Protein AF-A0A645E4X9-F1 (afdb_monomer_lite)

Structure (mmCIF, N/CA/C/O backbone):
data_AF-A0A645E4X9-F1
#
_entry.id   AF-A0A645E4X9-F1
#
loop_
_atom_site.group_PDB
_atom_site.id
_atom_site.type_symbol
_atom_site.label_atom_id
_atom_site.label_alt_id
_atom_site.label_comp_id
_atom_site.label_asym_id
_atom_site.label_entity_id
_atom_site.label_seq_id
_atom_site.pdbx_PDB_ins_code
_atom_site.Cartn_x
_atom_site.Cartn_y
_atom_site.Cartn_z
_atom_site.occupancy
_atom_site.B_iso_or_equiv
_atom_site.auth_seq_id
_atom_site.auth_comp_id
_atom_site.auth_asym_id
_atom_site.auth_atom_id
_atom_site.pdbx_PDB_model_num
ATOM 1 N N . MET A 1 1 ? -20.641 2.761 5.720 1.00 76.12 1 MET A N 1
ATOM 2 C CA . MET A 1 1 ? -20.077 2.689 4.356 1.00 76.12 1 MET A CA 1
ATOM 3 C C . MET A 1 1 ? -18.961 1.645 4.263 1.00 76.12 1 MET A C 1
ATOM 5 O O . MET A 1 1 ? -19.240 0.621 3.675 1.00 76.12 1 MET A O 1
ATOM 9 N N . ILE A 1 2 ? -17.789 1.780 4.912 1.00 88.00 2 ILE A N 1
ATOM 10 C CA . ILE A 1 2 ? -16.795 0.670 4.988 1.00 88.00 2 ILE A CA 1
ATOM 11 C C . ILE A 1 2 ? -16.984 -0.212 6.234 1.00 88.00 2 ILE A C 1
ATOM 13 O O . ILE A 1 2 ? -17.116 -1.422 6.107 1.00 88.00 2 ILE A O 1
ATOM 17 N N . ILE A 1 3 ? -17.064 0.384 7.432 1.00 89.19 3 ILE A N 1
ATOM 18 C CA . ILE A 1 3 ? -17.232 -0.361 8.700 1.00 89.19 3 ILE A CA 1
ATOM 19 C C . ILE A 1 3 ? -18.475 -1.267 8.666 1.00 89.19 3 ILE A C 1
ATOM 21 O O . ILE A 1 3 ? -18.435 -2.402 9.127 1.00 89.19 3 ILE A O 1
ATOM 25 N N . ASP A 1 4 ? -19.556 -0.790 8.047 1.00 89.94 4 ASP A N 1
ATOM 26 C CA . ASP A 1 4 ? -20.801 -1.547 7.885 1.00 89.94 4 ASP A CA 1
ATOM 27 C C . ASP A 1 4 ? -20.623 -2.850 7.085 1.00 89.94 4 ASP A C 1
ATOM 29 O O . ASP A 1 4 ? -21.248 -3.858 7.402 1.00 89.94 4 ASP A O 1
ATOM 33 N N . MET A 1 5 ? -19.707 -2.891 6.112 1.00 92.44 5 MET A N 1
ATOM 34 C CA . MET A 1 5 ? -19.433 -4.112 5.342 1.00 92.44 5 MET A CA 1
ATOM 35 C C . MET A 1 5 ? -18.798 -5.214 6.200 1.00 92.44 5 MET A C 1
ATOM 37 O O . MET A 1 5 ? -18.912 -6.392 5.870 1.00 92.44 5 MET A O 1
ATOM 41 N N . PHE A 1 6 ? -18.186 -4.852 7.332 1.00 92.62 6 PHE A N 1
ATOM 42 C CA . PHE A 1 6 ? -17.660 -5.805 8.308 1.00 92.62 6 PHE A CA 1
ATOM 43 C C . PHE A 1 6 ? -18.712 -6.295 9.309 1.00 92.62 6 PHE A C 1
ATOM 45 O O . PHE A 1 6 ? -18.465 -7.302 9.972 1.00 92.62 6 PHE A O 1
ATOM 52 N N . SER A 1 7 ? -19.888 -5.662 9.403 1.00 87.88 7 SER A N 1
ATOM 53 C CA . SER A 1 7 ? -20.911 -5.987 10.416 1.00 87.88 7 SER A CA 1
ATOM 54 C C . SER A 1 7 ? -21.368 -7.451 10.381 1.00 87.88 7 SER A C 1
ATOM 56 O O . SER A 1 7 ? -21.645 -8.044 11.419 1.00 87.88 7 SER A O 1
ATOM 58 N N . ARG A 1 8 ? -21.385 -8.067 9.192 1.00 86.50 8 ARG A N 1
ATOM 59 C CA . ARG A 1 8 ? -21.826 -9.457 8.974 1.00 86.50 8 ARG A CA 1
ATOM 60 C C . ARG A 1 8 ? -20.695 -10.489 8.997 1.00 86.50 8 ARG A C 1
ATOM 62 O O . ARG A 1 8 ? -20.928 -11.662 8.734 1.00 86.50 8 ARG A O 1
ATOM 69 N N . SER A 1 9 ? -19.462 -10.072 9.281 1.00 91.00 9 SER A N 1
ATOM 70 C CA . SER A 1 9 ? -18.282 -10.950 9.218 1.00 91.00 9 SER A CA 1
ATOM 71 C C . SER A 1 9 ? -18.070 -11.813 10.471 1.00 91.00 9 SER A C 1
ATOM 73 O O . SER A 1 9 ? -17.254 -12.744 10.467 1.00 91.00 9 SER A O 1
ATOM 75 N N . GLY A 1 10 ? -18.770 -11.476 11.559 1.00 92.00 10 GLY A N 1
ATOM 76 C CA . GLY A 1 10 ? -18.500 -12.004 12.896 1.00 92.00 10 GLY A CA 1
ATOM 77 C C . GLY A 1 10 ? -17.176 -11.510 13.492 1.00 92.00 10 GLY A C 1
ATOM 78 O O . GLY A 1 10 ? -16.734 -12.052 14.501 1.00 92.00 10 GLY A O 1
ATOM 79 N N . LEU A 1 11 ? -16.520 -10.526 12.865 1.00 94.50 11 LEU A N 1
ATOM 80 C CA . LEU A 1 11 ? -15.360 -9.841 13.428 1.00 94.50 11 LEU A CA 1
ATOM 81 C C . LEU A 1 11 ? -15.813 -8.687 14.314 1.00 94.50 11 LEU A C 1
ATOM 83 O O . LEU A 1 11 ? -16.780 -7.991 14.000 1.00 94.50 11 LEU A O 1
ATOM 87 N N . ARG A 1 12 ? -15.067 -8.451 15.389 1.00 90.50 12 ARG A N 1
ATOM 88 C CA . ARG A 1 12 ? -15.282 -7.330 16.307 1.00 90.50 12 ARG A CA 1
ATOM 89 C C . ARG A 1 12 ? -14.129 -6.349 16.217 1.00 90.50 12 ARG A C 1
ATOM 91 O O . ARG A 1 12 ? -12.982 -6.752 16.043 1.00 90.50 12 ARG A O 1
ATOM 98 N N . ILE A 1 13 ? -14.439 -5.064 16.318 1.00 89.88 13 ILE A N 1
ATOM 99 C CA . ILE A 1 13 ? -13.413 -4.027 16.377 1.00 89.88 13 ILE A CA 1
ATOM 100 C C . ILE A 1 13 ? -12.850 -4.012 17.795 1.00 89.88 13 ILE A C 1
ATOM 102 O O . ILE A 1 13 ? -13.602 -3.833 18.750 1.00 89.88 13 ILE A O 1
ATOM 106 N N . VAL A 1 14 ? -11.538 -4.188 17.909 1.00 89.00 14 VAL A N 1
ATOM 107 C CA . VAL A 1 14 ? -10.800 -4.147 19.182 1.00 89.00 14 VAL A CA 1
ATOM 108 C C . VAL A 1 14 ? -9.808 -2.985 19.250 1.00 89.00 14 VAL A C 1
ATOM 110 O O . VAL A 1 14 ? -9.203 -2.732 20.284 1.00 89.00 14 VAL A O 1
ATOM 113 N N . GLY A 1 15 ? -9.665 -2.235 18.157 1.00 88.00 15 GLY A N 1
ATOM 114 C CA . GLY A 1 15 ? -8.815 -1.054 18.109 1.00 88.00 15 GLY A CA 1
ATOM 115 C C . GLY A 1 15 ? -9.281 -0.059 17.059 1.00 88.00 15 GLY A C 1
ATOM 116 O O . GLY A 1 15 ? -9.642 -0.453 15.950 1.00 88.00 15 GLY A O 1
ATOM 117 N N . ILE A 1 16 ? -9.268 1.230 17.400 1.00 89.69 16 ILE A N 1
ATOM 118 C CA . ILE A 1 16 ? -9.536 2.325 16.463 1.00 89.69 16 ILE A CA 1
ATOM 119 C C . ILE A 1 16 ? -8.516 3.429 16.712 1.00 89.69 16 ILE A C 1
ATOM 121 O O . ILE A 1 16 ? -8.411 3.946 17.816 1.00 89.69 16 ILE A O 1
ATOM 125 N N . LYS A 1 17 ? -7.789 3.849 15.681 1.00 89.62 17 LYS A N 1
ATOM 126 C CA . LYS A 1 17 ? -6.865 4.980 15.798 1.00 89.62 17 LYS A CA 1
ATOM 127 C C . LYS A 1 17 ? -6.926 5.836 14.551 1.00 89.62 17 LYS A C 1
ATOM 129 O O . LYS A 1 17 ? -6.788 5.336 13.441 1.00 89.62 17 LYS A O 1
ATOM 134 N N . VAL A 1 18 ? -7.109 7.139 14.726 1.00 90.88 18 VAL A N 1
ATOM 135 C CA . VAL A 1 18 ? -6.867 8.108 13.655 1.00 90.88 18 VAL A CA 1
ATOM 136 C C . VAL A 1 18 ? -5.477 8.675 13.877 1.00 90.88 18 VAL A C 1
ATOM 138 O O . VAL A 1 18 ? -5.210 9.244 14.933 1.00 90.88 18 VAL A O 1
ATOM 141 N N . LEU A 1 19 ? -4.594 8.524 12.896 1.00 92.81 19 LEU A N 1
ATOM 142 C CA . LEU A 1 19 ? -3.241 9.066 12.964 1.00 92.81 19 LEU A CA 1
ATOM 143 C C . LEU A 1 19 ? -2.858 9.774 11.668 1.00 92.81 19 LEU A C 1
ATOM 145 O O . LEU A 1 19 ? -3.511 9.626 10.635 1.00 92.81 19 LEU A O 1
ATOM 149 N N . LYS A 1 20 ? -1.777 10.547 11.745 1.00 95.88 20 LYS A N 1
ATOM 150 C CA . LYS A 1 20 ? -1.031 10.994 10.574 1.00 95.88 20 LYS A CA 1
ATOM 151 C C . LYS A 1 20 ? 0.311 10.294 10.593 1.00 95.88 20 LYS A C 1
ATOM 153 O O . LYS A 1 20 ? 1.162 10.635 11.412 1.00 95.88 20 LYS A O 1
ATOM 158 N N . MET A 1 21 ? 0.450 9.279 9.753 1.00 96.31 21 MET A N 1
ATOM 159 C CA . MET A 1 21 ? 1.646 8.450 9.735 1.00 96.31 21 MET A CA 1
ATOM 160 C C . MET A 1 21 ? 2.866 9.311 9.394 1.00 96.31 21 MET A C 1
ATOM 162 O O . MET A 1 21 ? 2.814 10.090 8.442 1.00 96.31 21 MET A O 1
ATOM 166 N N . SER A 1 22 ? 3.931 9.214 10.190 1.00 97.94 22 SER A N 1
ATOM 167 C CA . SER A 1 22 ? 5.200 9.866 9.858 1.00 97.94 22 SER A CA 1
ATOM 168 C C . SER A 1 22 ? 5.851 9.197 8.643 1.00 97.94 22 SER A C 1
ATOM 170 O O . SER A 1 22 ? 5.503 8.066 8.282 1.00 97.94 22 SER A O 1
ATOM 172 N N . VAL A 1 23 ? 6.820 9.867 8.014 1.00 98.38 23 VAL A N 1
ATOM 173 C CA . VAL A 1 23 ? 7.588 9.273 6.905 1.00 98.38 23 VAL A CA 1
ATOM 174 C C . VAL A 1 23 ? 8.326 8.019 7.388 1.00 98.38 23 VAL A C 1
ATOM 176 O O . VAL A 1 23 ? 8.278 6.985 6.727 1.00 98.38 23 VAL A O 1
ATOM 179 N N . SER A 1 24 ? 8.912 8.069 8.587 1.00 98.25 24 SER A N 1
ATOM 180 C CA . SER A 1 24 ? 9.565 6.935 9.255 1.00 98.25 24 SER A CA 1
ATOM 181 C C . SER A 1 24 ? 8.616 5.746 9.454 1.00 98.25 24 SER A C 1
ATOM 183 O O . SER A 1 24 ? 8.938 4.620 9.070 1.00 98.25 24 SER A O 1
ATOM 185 N N . GLN A 1 25 ? 7.402 5.983 9.966 1.00 97.88 25 GLN A N 1
ATOM 186 C CA . GLN A 1 25 ? 6.404 4.924 10.134 1.00 97.88 25 GLN A CA 1
ATOM 187 C C . GLN A 1 25 ? 5.986 4.320 8.791 1.00 97.88 25 GLN A C 1
ATOM 189 O O . GLN A 1 25 ? 5.909 3.101 8.672 1.00 97.88 25 GLN A O 1
ATOM 194 N N . ALA A 1 26 ? 5.749 5.146 7.771 1.00 97.88 26 ALA A N 1
ATOM 195 C CA . ALA A 1 26 ? 5.369 4.672 6.444 1.00 97.88 26 ALA A CA 1
ATOM 196 C C . ALA A 1 26 ? 6.486 3.836 5.791 1.00 97.88 26 ALA A C 1
ATOM 198 O O . ALA A 1 26 ? 6.207 2.776 5.228 1.00 97.88 26 ALA A O 1
ATOM 199 N N . LEU A 1 27 ? 7.749 4.255 5.931 1.00 98.25 27 LEU A N 1
ATOM 200 C CA . LEU A 1 27 ? 8.917 3.493 5.477 1.00 98.25 27 LEU A CA 1
ATOM 201 C C . LEU A 1 27 ? 9.009 2.129 6.170 1.00 98.25 27 LEU A C 1
ATOM 203 O O . LEU A 1 27 ? 9.199 1.116 5.501 1.00 98.25 27 LEU A O 1
ATOM 207 N N . GLN A 1 28 ? 8.822 2.071 7.490 1.00 98.06 28 GLN A N 1
ATOM 208 C CA . GLN A 1 28 ? 8.820 0.805 8.236 1.00 98.06 28 GLN A CA 1
ATOM 209 C C . GLN A 1 28 ? 7.623 -0.082 7.866 1.00 98.06 28 GLN A C 1
ATOM 211 O O . GLN A 1 28 ? 7.742 -1.307 7.769 1.00 98.06 28 GLN A O 1
ATOM 216 N N . PHE A 1 29 ? 6.457 0.524 7.646 1.00 97.88 29 PHE A N 1
ATOM 217 C CA . PHE A 1 29 ? 5.224 -0.184 7.326 1.00 97.88 29 PHE A CA 1
ATOM 218 C C . PHE A 1 29 ? 5.324 -0.886 5.969 1.00 97.88 29 PHE A C 1
ATOM 220 O O . PHE A 1 29 ? 5.116 -2.101 5.893 1.00 97.88 29 PHE A O 1
ATOM 227 N N . TYR A 1 30 ? 5.709 -0.136 4.930 1.00 96.88 30 TYR A N 1
ATOM 228 C CA . TYR A 1 30 ? 5.772 -0.605 3.545 1.00 96.88 30 TYR A CA 1
ATOM 229 C C . TYR A 1 30 ? 7.130 -1.169 3.131 1.00 96.88 30 TYR A C 1
ATOM 231 O O . TYR A 1 30 ? 7.204 -1.806 2.082 1.00 96.88 30 TYR A 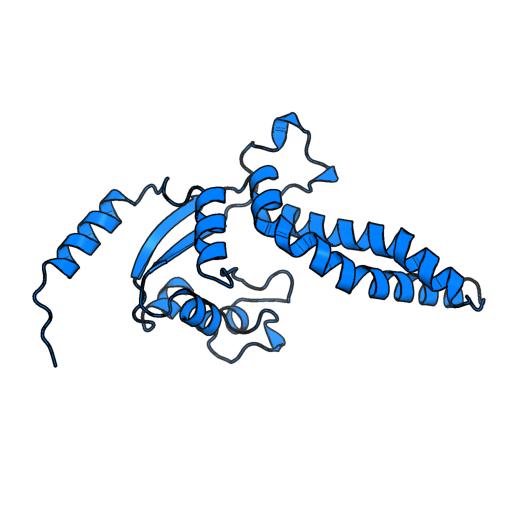O 1
ATOM 239 N N . GLY A 1 31 ? 8.181 -1.005 3.936 1.00 97.00 31 GLY A N 1
ATOM 240 C CA . GLY A 1 31 ? 9.537 -1.495 3.661 1.00 97.00 31 GLY A CA 1
ATOM 241 C C . GLY A 1 31 ? 9.612 -2.925 3.108 1.00 97.00 31 GLY A C 1
ATOM 242 O O . GLY A 1 31 ? 10.268 -3.113 2.085 1.00 97.00 31 GLY A O 1
ATOM 243 N N . PRO A 1 32 ? 8.877 -3.915 3.659 1.00 96.19 32 PRO A N 1
ATOM 244 C CA . PRO A 1 32 ? 8.877 -5.283 3.127 1.00 96.19 32 PRO A CA 1
ATOM 245 C C . PRO A 1 32 ? 8.422 -5.412 1.663 1.00 96.19 32 PRO A C 1
ATOM 247 O O . PRO A 1 32 ? 8.716 -6.405 1.006 1.00 96.19 32 PRO A O 1
ATOM 250 N N . THR A 1 33 ? 7.696 -4.423 1.134 1.00 93.00 33 THR A N 1
ATOM 251 C CA . THR A 1 33 ? 7.213 -4.418 -0.256 1.00 93.00 33 THR A CA 1
ATOM 252 C C . THR A 1 33 ? 8.216 -3.826 -1.243 1.00 93.00 33 THR A C 1
ATOM 254 O O . THR A 1 33 ? 8.060 -4.033 -2.447 1.00 93.00 33 THR A O 1
ATOM 257 N N . LYS A 1 34 ? 9.246 -3.121 -0.757 1.00 95.50 34 LYS A N 1
ATOM 258 C CA . LYS A 1 34 ? 10.186 -2.346 -1.574 1.00 95.50 34 LYS A CA 1
ATOM 259 C C . LYS A 1 34 ? 10.913 -3.213 -2.602 1.00 95.50 34 LYS A C 1
ATOM 261 O O . LYS A 1 34 ? 10.814 -2.956 -3.800 1.00 95.50 34 LYS A O 1
ATOM 266 N N . ASP A 1 35 ? 11.571 -4.276 -2.151 1.00 95.62 35 ASP A N 1
ATOM 267 C CA . ASP A 1 35 ? 12.375 -5.132 -3.031 1.00 95.62 35 ASP A CA 1
ATOM 268 C C . ASP A 1 35 ? 11.505 -5.907 -4.027 1.00 95.62 35 ASP A C 1
ATOM 270 O O . ASP A 1 35 ? 11.847 -6.024 -5.203 1.00 95.62 35 ASP A O 1
ATOM 274 N N . GLY A 1 36 ? 10.333 -6.377 -3.586 1.00 95.19 36 GLY A N 1
ATOM 275 C CA . GLY A 1 36 ? 9.367 -7.039 -4.463 1.00 95.19 36 GLY A CA 1
ATOM 276 C C . GLY A 1 36 ? 8.805 -6.100 -5.536 1.00 95.19 36 GLY 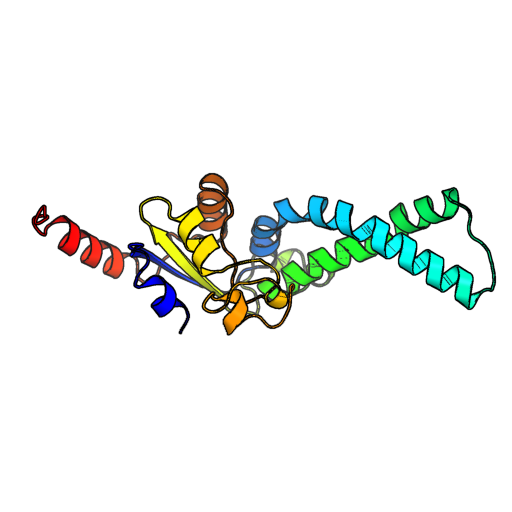A C 1
ATOM 277 O O . GLY A 1 36 ? 8.627 -6.504 -6.687 1.00 95.19 36 GLY A O 1
ATOM 278 N N . LEU A 1 37 ? 8.558 -4.834 -5.183 1.00 94.50 37 LEU A N 1
ATOM 279 C CA . LEU A 1 37 ? 8.130 -3.806 -6.127 1.00 94.50 37 LEU A CA 1
ATOM 280 C C . LEU A 1 37 ? 9.239 -3.502 -7.138 1.00 94.50 37 LEU A C 1
ATOM 282 O O . LEU A 1 37 ? 8.973 -3.497 -8.340 1.00 94.50 37 LEU A O 1
ATOM 286 N N . LYS A 1 38 ? 10.476 -3.327 -6.664 1.00 96.25 38 LYS A N 1
ATOM 287 C CA . LYS A 1 38 ? 11.660 -3.114 -7.502 1.00 96.25 38 LYS A CA 1
ATOM 288 C C . LYS A 1 38 ? 11.860 -4.250 -8.501 1.00 96.25 38 LYS A C 1
ATOM 290 O O . LYS A 1 38 ? 11.878 -4.001 -9.704 1.00 96.25 38 LYS A O 1
ATOM 295 N N . ALA A 1 39 ? 11.909 -5.496 -8.028 1.00 96.88 39 ALA A N 1
ATOM 296 C CA . ALA A 1 39 ? 12.100 -6.677 -8.872 1.00 96.88 39 ALA A CA 1
ATOM 297 C C . ALA A 1 39 ? 11.029 -6.806 -9.968 1.00 96.88 39 ALA A C 1
ATOM 299 O O . ALA A 1 39 ? 11.304 -7.292 -11.064 1.00 96.88 39 ALA A O 1
ATOM 300 N N . LYS A 1 40 ? 9.803 -6.349 -9.687 1.00 96.00 40 LYS A N 1
ATOM 301 C CA . LYS A 1 40 ? 8.702 -6.359 -10.651 1.00 96.00 40 LYS A CA 1
ATOM 302 C C . LYS A 1 40 ? 8.761 -5.197 -11.643 1.00 96.00 40 LYS A C 1
ATOM 304 O O . LYS A 1 40 ? 8.427 -5.386 -12.810 1.00 96.00 40 LYS A O 1
ATOM 309 N N . LEU A 1 41 ? 9.095 -3.995 -11.179 1.00 96.50 41 LEU A N 1
ATOM 310 C CA . LEU A 1 41 ? 8.957 -2.770 -11.964 1.00 96.50 41 LEU A CA 1
ATOM 311 C C . LEU A 1 41 ? 10.218 -2.392 -12.741 1.00 96.50 41 LEU A C 1
ATOM 313 O O . LEU A 1 41 ? 10.089 -1.886 -13.854 1.00 96.50 41 LEU A O 1
ATOM 317 N N . ALA A 1 42 ? 11.412 -2.655 -12.208 1.00 97.44 42 ALA A N 1
ATOM 318 C CA . ALA A 1 42 ? 12.657 -2.274 -12.870 1.00 97.44 42 ALA A CA 1
ATOM 319 C C . ALA A 1 42 ? 12.780 -2.854 -14.296 1.00 97.44 42 ALA A C 1
ATOM 321 O O . ALA A 1 42 ? 13.068 -2.077 -15.208 1.00 97.44 42 ALA A O 1
ATOM 322 N N . PRO A 1 43 ? 12.464 -4.143 -14.563 1.00 97.31 43 PRO A N 1
ATOM 323 C CA . PRO A 1 43 ? 12.508 -4.684 -15.926 1.00 97.31 43 PRO A CA 1
ATOM 324 C C . PRO A 1 43 ? 11.491 -4.035 -16.871 1.00 97.31 43 PRO A C 1
ATOM 326 O O . PRO A 1 43 ? 11.778 -3.830 -18.048 1.00 97.31 43 PRO A O 1
ATOM 329 N N . ILE A 1 44 ? 10.308 -3.681 -16.355 1.00 96.69 44 ILE A N 1
ATOM 330 C CA . ILE A 1 44 ? 9.254 -3.016 -17.133 1.00 96.69 44 ILE A CA 1
ATOM 331 C C . ILE A 1 44 ? 9.735 -1.629 -17.559 1.00 96.69 44 ILE A C 1
ATOM 333 O O . ILE A 1 44 ? 9.650 -1.278 -18.732 1.00 96.69 44 ILE A O 1
ATOM 337 N N . TYR A 1 45 ? 10.277 -0.853 -16.623 1.00 96.94 45 TYR A N 1
ATOM 338 C CA . TYR A 1 45 ? 10.764 0.493 -16.906 1.00 96.94 45 TYR A CA 1
ATOM 339 C C . TYR A 1 45 ? 12.038 0.501 -17.752 1.00 96.94 45 TYR A C 1
ATOM 341 O O . TYR A 1 45 ? 12.183 1.368 -18.610 1.00 96.94 45 TYR A O 1
ATOM 349 N N . GLY A 1 46 ? 12.925 -0.483 -17.578 1.00 96.75 46 GLY A N 1
ATOM 350 C CA . GLY A 1 46 ? 14.077 -0.681 -18.457 1.00 96.75 46 GLY A CA 1
ATOM 351 C C . GLY A 1 46 ? 13.660 -0.965 -19.902 1.00 96.75 46 GLY A C 1
ATOM 352 O O . GLY A 1 46 ? 14.200 -0.364 -20.829 1.00 96.75 46 GLY A O 1
ATOM 353 N N . MET A 1 47 ? 12.649 -1.819 -20.098 1.00 96.31 47 MET A N 1
ATOM 354 C CA . MET A 1 47 ? 12.072 -2.103 -21.417 1.00 96.31 47 MET A CA 1
ATOM 355 C C . MET A 1 47 ? 11.389 -0.872 -22.024 1.00 96.31 47 MET A C 1
ATOM 357 O O . MET A 1 47 ? 11.647 -0.550 -23.176 1.00 96.31 47 MET A O 1
ATOM 361 N N . GLN A 1 48 ? 10.592 -0.136 -21.249 1.00 96.31 48 GLN A N 1
ATOM 362 C CA . GLN A 1 48 ? 9.947 1.093 -21.727 1.00 96.31 48 GLN A CA 1
ATOM 363 C C . GLN A 1 48 ? 10.967 2.165 -22.129 1.00 96.31 48 GLN A C 1
ATOM 365 O O . GLN A 1 48 ? 10.806 2.818 -23.157 1.00 96.31 48 GLN A O 1
ATOM 370 N N . ALA A 1 49 ? 12.035 2.336 -21.344 1.00 96.56 49 ALA A N 1
ATOM 371 C CA . ALA A 1 49 ? 13.120 3.247 -21.690 1.00 96.56 49 ALA A CA 1
ATOM 372 C C . ALA A 1 49 ? 13.822 2.814 -22.982 1.00 96.56 49 ALA A C 1
ATOM 374 O O . ALA A 1 49 ? 14.089 3.649 -23.842 1.00 96.56 49 ALA A O 1
ATOM 375 N N . ARG A 1 50 ? 14.078 1.511 -23.144 1.00 96.06 50 ARG A N 1
ATOM 376 C CA . ARG A 1 50 ? 14.642 0.949 -24.375 1.00 96.06 50 ARG A CA 1
ATOM 377 C C . ARG A 1 50 ? 13.754 1.269 -25.577 1.00 96.06 50 ARG A C 1
ATOM 379 O O . ARG A 1 50 ? 14.255 1.835 -26.539 1.00 96.06 50 ARG A O 1
ATOM 386 N N . GLU A 1 51 ? 12.468 0.930 -25.513 1.00 96.25 51 GLU A N 1
ATOM 387 C CA . GLU A 1 51 ? 11.510 1.154 -26.604 1.00 96.25 51 GLU A CA 1
ATOM 388 C C . GLU A 1 51 ? 11.439 2.636 -26.993 1.00 96.25 51 GLU A C 1
ATOM 390 O O . GLU A 1 51 ? 11.453 2.968 -28.178 1.00 96.25 51 GLU A O 1
ATOM 395 N N . LEU A 1 52 ? 11.437 3.533 -26.001 1.00 96.88 52 LEU A N 1
ATOM 396 C CA . LEU A 1 52 ? 11.438 4.974 -26.232 1.00 96.88 52 LEU A CA 1
ATOM 397 C C . LEU A 1 52 ? 12.723 5.446 -26.932 1.00 96.88 52 LEU A C 1
ATOM 399 O O . LEU A 1 52 ? 12.648 6.237 -27.867 1.00 96.88 52 LEU A O 1
ATOM 403 N N . LEU A 1 53 ? 13.892 4.953 -26.512 1.00 96.56 53 LEU A N 1
ATOM 404 C CA . LEU A 1 53 ? 15.182 5.303 -27.118 1.00 96.56 53 LEU A CA 1
ATOM 405 C C . LEU A 1 53 ? 15.335 4.737 -28.537 1.00 96.56 53 LEU A C 1
ATOM 407 O O . LEU A 1 53 ? 15.812 5.442 -29.424 1.00 96.56 53 LEU A O 1
ATOM 411 N N . GLU A 1 54 ? 14.934 3.482 -28.761 1.00 96.88 54 GLU A N 1
ATOM 412 C CA . GLU A 1 54 ? 14.945 2.857 -30.090 1.00 96.88 54 GLU A CA 1
ATOM 413 C C . GLU A 1 54 ? 14.056 3.637 -31.063 1.00 96.88 54 GLU A C 1
ATOM 415 O O . GLU A 1 54 ? 14.475 3.913 -32.187 1.00 96.88 54 GLU A O 1
ATOM 420 N N . HIS A 1 55 ? 12.867 4.049 -30.611 1.00 97.50 55 HIS A N 1
ATOM 421 C CA . HIS A 1 55 ? 11.942 4.858 -31.397 1.00 97.50 55 HIS A CA 1
ATOM 422 C C . HIS A 1 55 ? 12.486 6.265 -31.684 1.00 97.50 55 HIS A C 1
ATOM 424 O O . HIS A 1 55 ? 12.509 6.685 -32.838 1.00 97.50 55 HIS A O 1
ATOM 430 N N . GLU A 1 56 ? 12.934 6.993 -30.657 1.00 98.25 56 GLU A N 1
ATOM 431 C CA . GLU A 1 56 ? 13.354 8.396 -30.787 1.00 98.25 56 GLU A CA 1
ATOM 432 C C . GLU A 1 56 ? 14.621 8.554 -31.637 1.00 98.25 56 GLU A C 1
ATOM 434 O O . GLU A 1 56 ? 14.721 9.461 -32.460 1.00 98.25 56 GLU A O 1
ATOM 439 N N . PHE A 1 57 ? 15.591 7.653 -31.466 1.00 97.31 57 PHE A N 1
ATOM 440 C CA . PHE A 1 57 ? 16.873 7.729 -32.168 1.00 97.31 57 PHE A CA 1
ATOM 441 C C . PHE A 1 57 ? 16.948 6.836 -33.410 1.00 97.31 57 PHE A C 1
ATOM 443 O O . PHE A 1 57 ? 17.960 6.867 -34.111 1.00 97.31 57 PHE A O 1
ATOM 450 N N . ASN A 1 58 ? 15.901 6.056 -33.697 1.00 96.62 58 ASN A N 1
ATOM 451 C CA . ASN A 1 58 ? 15.859 5.080 -34.787 1.00 96.62 58 ASN A CA 1
ATOM 452 C C . ASN A 1 58 ? 17.063 4.112 -34.758 1.00 96.62 58 ASN A C 1
ATOM 454 O O . ASN A 1 58 ? 17.768 3.916 -35.752 1.00 96.62 58 ASN A O 1
ATOM 458 N N . VAL A 1 59 ? 17.320 3.533 -33.583 1.00 95.31 59 VAL A N 1
ATOM 459 C CA . VAL A 1 59 ? 18.411 2.576 -33.329 1.00 95.31 59 VAL A CA 1
ATOM 460 C C . VAL A 1 59 ? 17.858 1.249 -32.820 1.00 95.31 59 VAL A C 1
ATOM 462 O O . VAL A 1 59 ? 16.730 1.186 -32.346 1.00 95.31 59 VAL A O 1
ATOM 465 N N . HIS A 1 60 ? 18.668 0.189 -32.871 1.00 94.19 60 HIS A N 1
ATOM 466 C CA . HIS A 1 60 ? 18.364 -1.073 -32.199 1.00 94.19 60 HIS A CA 1
ATOM 467 C C . HIS A 1 60 ? 19.337 -1.302 -31.043 1.00 94.19 60 HIS A C 1
ATOM 469 O O . HIS A 1 60 ? 20.554 -1.349 -31.240 1.00 94.19 60 HIS A O 1
ATOM 475 N N . LEU A 1 61 ? 18.804 -1.450 -29.834 1.00 93.12 61 LEU A N 1
ATOM 476 C CA . LEU A 1 61 ? 19.577 -1.703 -28.628 1.00 93.12 61 LEU A CA 1
ATOM 477 C C . LEU A 1 61 ? 19.666 -3.213 -28.391 1.00 93.12 61 LEU A C 1
ATOM 479 O O . LEU A 1 61 ? 18.673 -3.942 -28.420 1.00 93.12 61 LEU A O 1
ATOM 483 N N . ASN A 1 62 ? 20.880 -3.702 -28.154 1.00 92.94 62 ASN A N 1
ATOM 484 C CA . ASN A 1 62 ? 21.095 -5.112 -27.846 1.00 92.94 62 ASN A CA 1
ATOM 485 C C . ASN A 1 62 ? 20.637 -5.453 -26.410 1.00 92.94 62 ASN A C 1
ATOM 487 O O . ASN A 1 62 ? 20.328 -4.578 -25.600 1.00 92.94 62 ASN A O 1
ATOM 491 N N . VAL A 1 63 ? 20.630 -6.748 -26.083 1.00 92.00 63 VAL A N 1
ATOM 492 C CA . VAL A 1 63 ? 20.207 -7.247 -24.761 1.00 92.00 63 VAL A CA 1
ATOM 493 C C . VAL A 1 63 ? 21.065 -6.682 -23.620 1.00 92.00 63 VAL A C 1
ATOM 495 O O . VAL A 1 63 ? 20.526 -6.334 -22.577 1.00 92.00 63 VAL A O 1
ATOM 498 N N . GLN A 1 64 ? 22.372 -6.489 -23.828 1.00 94.19 64 GLN A N 1
ATOM 499 C CA . GLN A 1 64 ? 23.254 -5.923 -22.798 1.00 94.19 64 GLN A CA 1
ATOM 500 C C . GLN A 1 64 ? 22.852 -4.487 -22.425 1.00 94.19 64 GLN A C 1
ATOM 502 O O . GLN A 1 64 ? 22.862 -4.124 -21.251 1.00 94.19 64 GLN A O 1
ATOM 507 N N . LEU A 1 65 ? 22.464 -3.667 -23.407 1.00 93.31 65 LEU A N 1
ATOM 508 C CA . LEU A 1 65 ? 21.972 -2.309 -23.156 1.00 93.31 65 LEU A CA 1
ATOM 509 C C . LEU A 1 65 ? 20.606 -2.311 -22.459 1.00 93.31 65 LEU A C 1
ATOM 511 O O . LEU A 1 65 ? 20.352 -1.440 -21.630 1.00 93.31 65 LEU A O 1
ATOM 515 N N . GLN A 1 66 ? 19.751 -3.302 -22.725 1.00 92.38 66 GLN A N 1
ATOM 516 C CA . GLN A 1 66 ? 18.501 -3.476 -21.982 1.00 92.38 66 GLN A CA 1
ATOM 517 C C . GLN A 1 66 ? 18.750 -3.806 -20.503 1.00 92.38 66 GLN A C 1
ATOM 519 O O . GLN A 1 66 ? 18.073 -3.253 -19.630 1.00 92.38 66 GLN A O 1
ATOM 524 N N . ASP A 1 67 ? 19.734 -4.656 -20.209 1.00 95.50 67 ASP A N 1
ATOM 525 C CA . ASP A 1 67 ? 20.122 -4.959 -18.829 1.00 95.50 67 ASP A CA 1
ATOM 526 C C . ASP A 1 67 ? 20.681 -3.711 -18.132 1.00 95.50 67 ASP A C 1
ATOM 528 O O . ASP A 1 67 ? 20.337 -3.435 -16.982 1.00 95.50 67 ASP A O 1
ATOM 532 N N . ILE A 1 68 ? 21.482 -2.901 -18.835 1.00 96.94 68 ILE A N 1
ATOM 533 C CA . ILE A 1 68 ? 21.974 -1.617 -18.313 1.00 96.94 68 ILE A CA 1
ATOM 534 C C . ILE A 1 68 ? 20.808 -0.675 -18.000 1.00 96.94 68 ILE A C 1
ATOM 536 O O . ILE A 1 68 ? 20.772 -0.112 -16.909 1.00 96.94 68 ILE A O 1
ATOM 540 N N . LEU A 1 69 ? 19.841 -0.512 -18.909 1.00 97.19 69 LEU A N 1
ATOM 541 C CA . LEU A 1 69 ? 18.672 0.349 -18.690 1.00 97.19 69 LEU A CA 1
ATOM 542 C C . LEU A 1 69 ? 17.815 -0.131 -17.516 1.00 97.19 69 LEU A C 1
ATOM 544 O O . LEU A 1 69 ? 17.352 0.684 -16.720 1.00 97.19 69 LEU A O 1
ATOM 548 N N . THR A 1 70 ? 17.649 -1.444 -17.371 1.00 96.94 70 THR A N 1
ATOM 549 C CA . THR A 1 70 ? 16.933 -2.056 -16.244 1.00 96.94 70 THR A CA 1
ATOM 550 C C . THR A 1 70 ? 17.626 -1.748 -14.918 1.00 96.94 70 THR A C 1
ATOM 552 O O . THR A 1 70 ? 16.998 -1.199 -14.018 1.00 96.94 70 THR A O 1
ATOM 555 N N . ASN A 1 71 ? 18.933 -2.004 -14.825 1.00 96.44 71 ASN A N 1
ATOM 556 C CA . ASN A 1 71 ? 19.718 -1.824 -13.597 1.00 96.44 71 ASN A CA 1
ATOM 557 C C . ASN A 1 71 ? 20.102 -0.358 -13.306 1.00 96.44 71 ASN A C 1
ATOM 559 O O . ASN A 1 71 ? 20.771 -0.083 -12.313 1.00 96.44 71 ASN A O 1
ATOM 563 N N . SER A 1 72 ? 19.724 0.588 -14.172 1.00 96.38 72 SER A N 1
ATOM 564 C CA . SER A 1 72 ? 19.960 2.025 -13.980 1.00 96.38 72 SER A CA 1
ATOM 565 C C . SER A 1 72 ? 18.643 2.795 -13.896 1.00 96.38 72 SER A C 1
ATOM 567 O O . SER A 1 72 ? 18.152 3.061 -12.800 1.00 96.38 72 SER A O 1
ATOM 569 N N . PHE A 1 73 ? 18.044 3.131 -15.039 1.00 96.62 73 PHE A N 1
ATOM 570 C CA . PHE A 1 73 ? 16.780 3.858 -15.105 1.00 96.62 73 PHE A CA 1
ATOM 571 C C . PHE A 1 73 ? 15.635 3.069 -14.464 1.00 96.62 73 PHE A C 1
ATOM 573 O O . PHE A 1 73 ? 14.859 3.636 -13.698 1.00 96.62 73 PHE A O 1
ATOM 580 N N . GLY A 1 74 ? 15.542 1.766 -14.743 1.00 97.00 74 GLY A N 1
ATOM 581 C CA . GLY A 1 74 ? 14.501 0.909 -14.182 1.00 97.00 74 GLY A CA 1
ATOM 582 C C . GLY A 1 74 ? 14.559 0.854 -12.658 1.00 97.00 74 GLY A C 1
ATOM 583 O O . GLY A 1 74 ? 13.549 1.082 -11.993 1.00 97.00 74 GLY A O 1
ATOM 584 N N . ASP A 1 75 ? 15.753 0.638 -12.112 1.00 95.12 75 ASP A N 1
ATOM 585 C CA . ASP A 1 75 ? 16.031 0.676 -10.679 1.00 95.12 75 ASP A CA 1
ATOM 586 C C . ASP A 1 75 ? 15.646 2.023 -10.056 1.00 95.12 75 ASP A C 1
ATOM 588 O O . ASP A 1 75 ? 14.834 2.054 -9.128 1.00 95.12 75 ASP A O 1
ATOM 592 N N . MET A 1 76 ? 16.153 3.130 -10.605 1.00 95.56 76 MET A N 1
ATOM 593 C CA . MET A 1 76 ? 15.854 4.486 -10.135 1.00 95.56 76 MET A CA 1
ATOM 594 C C . MET A 1 76 ? 14.347 4.767 -10.136 1.00 95.56 76 MET A C 1
ATOM 596 O O . MET A 1 76 ? 13.792 5.247 -9.150 1.00 95.56 76 MET A O 1
ATOM 600 N N . TYR A 1 77 ? 13.663 4.446 -11.233 1.00 94.69 77 TYR A N 1
ATOM 601 C CA . TYR A 1 77 ? 12.246 4.752 -11.370 1.00 94.69 77 TYR A CA 1
ATOM 602 C C . TYR A 1 77 ? 11.351 3.806 -10.558 1.00 94.69 77 TYR A C 1
ATOM 604 O O . TYR A 1 77 ? 10.242 4.175 -10.169 1.00 94.69 77 TYR A O 1
ATOM 612 N N . SER A 1 78 ? 11.825 2.595 -10.254 1.00 95.06 78 SER A N 1
ATOM 613 C CA . SER A 1 78 ? 11.141 1.686 -9.333 1.00 95.06 78 SER A CA 1
ATOM 614 C C . SER A 1 78 ? 11.227 2.153 -7.875 1.00 95.06 78 SER A C 1
ATOM 616 O O . SER A 1 78 ? 10.227 2.073 -7.161 1.00 95.06 78 SER A O 1
ATOM 618 N N . GLU A 1 79 ? 12.367 2.716 -7.459 1.00 95.12 79 GLU A N 1
ATOM 619 C CA . GLU A 1 79 ? 12.531 3.367 -6.153 1.00 95.12 79 GLU A CA 1
ATOM 620 C C . GLU A 1 79 ? 11.582 4.566 -6.032 1.00 95.12 79 GLU A C 1
ATOM 622 O O . GLU A 1 79 ? 10.835 4.675 -5.063 1.00 95.12 79 GLU A O 1
ATOM 627 N N . GLU A 1 80 ? 11.497 5.388 -7.082 1.00 95.94 80 GLU A N 1
ATOM 628 C CA . GLU A 1 80 ? 10.537 6.493 -7.172 1.00 95.94 80 GLU A CA 1
ATOM 629 C C . GLU A 1 80 ? 9.081 6.019 -6.977 1.00 95.94 80 GLU A C 1
ATOM 631 O O . GLU A 1 80 ? 8.280 6.701 -6.336 1.00 95.94 80 GLU A O 1
ATOM 636 N N . GLN A 1 81 ? 8.705 4.837 -7.488 1.00 96.12 81 GLN A N 1
ATOM 637 C CA . GLN A 1 81 ? 7.361 4.295 -7.244 1.00 96.12 81 GLN A CA 1
ATOM 638 C C . GLN A 1 81 ? 7.146 3.873 -5.789 1.00 96.12 81 GLN A C 1
ATOM 640 O O . GLN A 1 81 ? 6.032 4.027 -5.284 1.00 96.12 81 GLN A O 1
ATOM 645 N N . PHE A 1 82 ? 8.171 3.349 -5.115 1.00 97.38 82 PHE A N 1
ATOM 646 C CA . PHE A 1 82 ? 8.091 3.046 -3.687 1.00 97.38 82 PHE A CA 1
ATOM 647 C C . PHE A 1 82 ? 7.936 4.330 -2.864 1.00 97.38 82 PHE A C 1
ATOM 649 O O . PHE A 1 82 ? 7.054 4.417 -2.008 1.00 97.38 82 PHE A O 1
ATOM 656 N N . GLU A 1 83 ? 8.716 5.361 -3.180 1.00 97.69 83 GLU A N 1
ATOM 657 C CA . GLU A 1 83 ? 8.609 6.667 -2.533 1.00 97.69 83 GLU A CA 1
ATOM 658 C C . GLU A 1 83 ? 7.216 7.284 -2.677 1.00 97.69 83 GLU A C 1
ATOM 660 O O . GLU A 1 83 ? 6.691 7.835 -1.714 1.00 97.69 83 GLU A O 1
ATOM 665 N N . ARG A 1 84 ? 6.559 7.104 -3.828 1.00 97.00 84 ARG A N 1
ATOM 666 C CA . ARG A 1 84 ? 5.168 7.541 -4.037 1.00 97.00 84 ARG A CA 1
ATOM 667 C C . ARG A 1 84 ? 4.150 6.808 -3.164 1.00 97.00 84 ARG A C 1
ATOM 669 O O . ARG A 1 84 ? 3.110 7.380 -2.846 1.00 97.00 84 ARG A O 1
ATOM 676 N N . ILE A 1 85 ? 4.408 5.558 -2.766 1.00 96.38 85 ILE A N 1
ATOM 677 C CA . ILE A 1 85 ? 3.557 4.851 -1.789 1.00 96.38 85 ILE A CA 1
ATOM 678 C C . ILE A 1 85 ? 3.692 5.523 -0.424 1.00 96.38 85 ILE A C 1
ATOM 680 O O . ILE A 1 85 ? 2.690 5.792 0.241 1.00 96.38 85 ILE A O 1
ATOM 684 N N . VAL A 1 86 ? 4.927 5.822 -0.020 1.00 97.88 86 VAL A N 1
ATOM 685 C CA . VAL A 1 86 ? 5.198 6.518 1.240 1.00 97.88 86 VAL A CA 1
ATOM 686 C C . VAL A 1 86 ? 4.593 7.920 1.222 1.00 97.88 86 VAL A C 1
ATOM 688 O O . VAL A 1 86 ? 3.890 8.284 2.162 1.00 97.88 86 VAL A O 1
ATOM 691 N N . GLU A 1 87 ? 4.770 8.662 0.131 1.00 97.88 87 GLU A N 1
ATOM 692 C CA . GLU A 1 87 ? 4.182 9.984 -0.076 1.00 97.88 87 GLU A CA 1
ATOM 693 C C . GLU A 1 87 ? 2.657 9.944 0.004 1.00 97.88 87 GLU A C 1
ATOM 695 O O . GLU A 1 87 ? 2.061 10.756 0.702 1.00 97.88 87 GLU A O 1
ATOM 700 N N . PHE A 1 88 ? 2.007 8.977 -0.645 1.00 96.25 88 PHE A N 1
ATOM 701 C CA . PHE A 1 88 ? 0.553 8.845 -0.586 1.00 96.25 88 PHE A CA 1
ATOM 702 C C . PHE A 1 88 ? 0.046 8.666 0.853 1.00 96.25 88 PHE A C 1
ATOM 704 O O . PHE A 1 88 ? -1.008 9.182 1.224 1.00 96.25 88 PHE A O 1
ATOM 711 N N . MET A 1 89 ? 0.809 7.945 1.672 1.00 96.56 89 MET A N 1
ATOM 712 C CA . MET A 1 89 ? 0.395 7.549 3.012 1.00 96.56 89 MET A CA 1
ATOM 713 C C . MET A 1 89 ? 0.798 8.540 4.111 1.00 96.56 89 MET A C 1
ATOM 715 O O . MET A 1 89 ? 0.053 8.706 5.078 1.00 96.56 89 MET A O 1
ATOM 719 N N . ALA A 1 90 ? 1.952 9.196 3.977 1.00 97.25 90 ALA A N 1
ATOM 720 C CA . ALA A 1 90 ? 2.460 10.195 4.919 1.00 97.25 90 ALA A CA 1
ATOM 721 C C . ALA A 1 90 ? 2.176 11.639 4.463 1.00 97.25 90 ALA A C 1
ATOM 723 O O . ALA A 1 90 ? 2.175 12.564 5.274 1.00 97.25 90 ALA A O 1
ATOM 724 N N . GLY A 1 91 ? 1.908 11.857 3.176 1.00 97.44 91 GLY A N 1
ATOM 725 C CA . GLY A 1 91 ? 1.772 13.172 2.545 1.00 97.44 91 GLY A CA 1
ATOM 726 C C . GLY A 1 91 ? 3.095 13.871 2.235 1.00 97.44 91 GLY A C 1
ATOM 727 O O . GLY A 1 91 ? 3.074 15.037 1.857 1.00 97.44 91 GLY A O 1
ATOM 728 N N . ILE A 1 92 ? 4.229 13.202 2.449 1.00 97.75 92 ILE A N 1
ATOM 729 C CA . ILE A 1 92 ? 5.574 13.736 2.223 1.00 97.75 92 ILE A CA 1
ATOM 730 C C . ILE A 1 92 ? 6.397 12.634 1.570 1.00 97.75 92 ILE A C 1
ATOM 732 O O . ILE A 1 92 ? 6.440 11.506 2.070 1.00 97.75 92 ILE A O 1
ATOM 736 N N . LYS A 1 93 ? 7.045 12.962 0.456 1.00 97.75 93 LYS A N 1
ATOM 737 C CA . LYS A 1 93 ? 7.947 12.054 -0.237 1.00 97.75 93 LYS A CA 1
ATOM 738 C C . LYS A 1 93 ? 9.246 11.868 0.567 1.00 97.75 93 LYS A C 1
ATOM 740 O O . LYS A 1 93 ? 9.782 12.863 1.056 1.00 97.75 93 LYS A O 1
ATOM 745 N N . PRO A 1 94 ? 9.773 10.637 0.715 1.00 97.62 94 PRO A N 1
ATOM 746 C CA . PRO A 1 94 ? 11.013 10.389 1.451 1.00 97.62 94 PRO A CA 1
ATOM 747 C C . PRO A 1 94 ? 12.197 11.245 0.997 1.00 97.62 94 PRO A C 1
ATOM 749 O O . PRO A 1 94 ? 12.858 11.820 1.858 1.00 97.62 94 PRO A O 1
ATOM 752 N N . SER A 1 95 ? 12.427 11.390 -0.316 1.00 96.81 95 SER A N 1
ATOM 753 C CA . SER A 1 95 ? 13.514 12.223 -0.859 1.00 96.81 95 SER A CA 1
ATOM 754 C C . SER A 1 95 ? 13.440 13.695 -0.451 1.00 96.81 95 SER A C 1
ATOM 756 O O . SER A 1 95 ? 14.462 14.379 -0.417 1.00 96.81 95 SER A O 1
ATOM 758 N N . ASP A 1 96 ? 12.237 14.177 -0.143 1.00 96.75 96 ASP A N 1
ATOM 759 C CA . ASP A 1 96 ? 11.957 15.579 0.160 1.00 96.75 96 ASP A CA 1
ATOM 760 C C . ASP A 1 96 ? 11.847 15.821 1.679 1.00 96.75 96 ASP A C 1
ATOM 762 O O . ASP A 1 96 ? 11.706 16.960 2.131 1.00 96.75 96 ASP A O 1
ATOM 766 N N . CYS A 1 97 ? 11.912 14.755 2.486 1.00 97.44 97 CYS A N 1
ATOM 767 C CA . CYS A 1 97 ? 11.812 14.815 3.938 1.00 97.44 97 CYS A CA 1
ATOM 768 C C . CYS A 1 97 ? 13.196 14.979 4.573 1.00 97.44 97 CYS A C 1
ATOM 770 O O . CYS A 1 97 ? 14.089 14.149 4.401 1.00 97.44 97 CYS A O 1
ATOM 772 N N . LYS A 1 98 ? 13.376 16.040 5.363 1.00 97.44 98 LYS A N 1
ATOM 773 C CA . LYS A 1 98 ? 14.609 16.233 6.133 1.00 97.44 98 LYS A CA 1
ATOM 774 C C . LYS A 1 98 ? 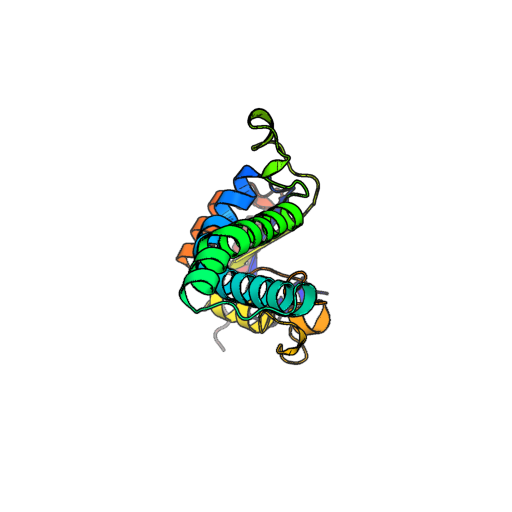14.728 15.176 7.231 1.00 97.44 98 LYS A C 1
ATOM 776 O O . LYS A 1 98 ? 13.726 14.764 7.814 1.00 97.44 98 LYS A O 1
ATOM 781 N N . ALA A 1 99 ? 15.958 14.791 7.564 1.00 96.25 99 ALA A N 1
ATOM 782 C CA . ALA A 1 99 ? 16.229 13.742 8.546 1.00 96.25 99 ALA A CA 1
ATOM 783 C C . ALA A 1 99 ? 15.584 14.031 9.915 1.00 96.25 99 ALA A C 1
ATOM 785 O O . ALA A 1 99 ? 14.997 13.144 10.527 1.00 96.25 99 ALA A O 1
ATOM 786 N N . GLU A 1 100 ? 15.618 15.287 10.365 1.00 96.81 100 GLU A N 1
ATOM 787 C CA . GLU A 1 100 ? 15.004 15.740 11.618 1.00 96.81 100 GLU A CA 1
ATOM 788 C C . GLU A 1 100 ? 13.462 15.777 11.598 1.00 96.81 100 GLU A C 1
ATOM 790 O O . GLU A 1 100 ? 12.827 16.050 12.619 1.00 96.81 100 GLU A O 1
ATOM 795 N N . GLU A 1 101 ? 12.840 15.532 10.442 1.00 97.25 101 GLU A N 1
ATOM 796 C CA . GLU A 1 101 ? 11.386 15.545 10.258 1.00 97.25 101 GLU A CA 1
ATOM 797 C C . GLU A 1 101 ? 10.788 14.155 10.037 1.00 97.25 101 GLU A C 1
ATOM 799 O O . GLU A 1 101 ? 9.565 14.021 10.067 1.00 97.25 101 GLU A O 1
ATOM 804 N N . LEU A 1 102 ? 11.622 13.118 9.900 1.00 97.19 102 LEU A N 1
ATOM 805 C CA . LEU A 1 102 ? 11.192 11.752 9.586 1.00 97.19 102 LEU A CA 1
ATOM 806 C C . LEU A 1 102 ? 10.155 11.193 10.565 1.00 97.19 102 LEU A C 1
ATOM 808 O O . LEU A 1 102 ? 9.231 10.496 10.143 1.00 97.19 102 LEU A O 1
ATOM 812 N N . ASP A 1 103 ? 10.290 11.502 11.856 1.00 97.25 103 ASP A N 1
ATOM 813 C CA . ASP A 1 103 ? 9.394 11.018 12.912 1.00 97.25 103 ASP A CA 1
ATOM 814 C C . ASP A 1 103 ? 8.263 12.001 13.256 1.00 97.25 103 ASP A C 1
ATOM 816 O O . ASP A 1 103 ? 7.384 11.676 14.059 1.00 97.25 103 ASP A O 1
ATOM 820 N N . LYS A 1 104 ? 8.238 13.195 12.646 1.00 97.19 104 LYS A N 1
ATOM 821 C CA . LYS A 1 104 ? 7.132 14.141 12.844 1.00 97.19 104 LYS A CA 1
ATOM 822 C C . LYS A 1 104 ? 5.850 13.591 12.199 1.00 97.19 104 LYS A C 1
ATOM 824 O O . LYS A 1 104 ? 5.924 12.896 11.184 1.00 97.19 104 LYS A O 1
ATOM 829 N N . PRO A 1 105 ? 4.657 13.906 12.743 1.00 96.81 105 PRO A N 1
ATOM 830 C CA . PRO A 1 105 ? 3.399 13.501 12.126 1.00 96.81 105 PRO A CA 1
ATOM 831 C C . PRO A 1 105 ? 3.315 13.958 10.668 1.00 96.81 105 PRO A C 1
ATOM 833 O O . PRO A 1 105 ? 3.612 15.115 10.367 1.00 96.81 105 PRO A O 1
ATOM 836 N N . GLY A 1 106 ? 2.866 13.065 9.786 1.00 97.06 106 GLY A N 1
ATOM 837 C CA . GLY A 1 106 ? 2.665 13.382 8.375 1.00 97.06 106 GLY A CA 1
ATOM 838 C C . GLY A 1 106 ? 1.547 14.401 8.133 1.00 97.06 106 GLY A C 1
ATOM 839 O O . GLY A 1 106 ? 0.940 14.963 9.051 1.00 97.06 106 GLY A O 1
ATOM 840 N N . LEU A 1 107 ? 1.226 14.626 6.864 1.00 97.00 107 LEU A N 1
ATOM 841 C CA . LEU A 1 107 ? 0.209 15.591 6.441 1.00 97.00 107 LEU A CA 1
ATOM 842 C C . LEU A 1 107 ? -1.168 14.947 6.243 1.00 97.00 107 LEU A C 1
ATOM 844 O O . LEU A 1 107 ? -2.190 15.598 6.480 1.00 97.00 107 LEU A O 1
ATOM 848 N N . VAL A 1 108 ? -1.202 13.662 5.881 1.00 95.94 108 VAL A N 1
ATOM 849 C CA . VAL A 1 108 ? -2.427 12.914 5.564 1.00 95.94 108 VAL A CA 1
ATOM 850 C C . VAL A 1 108 ? -2.930 12.153 6.790 1.00 95.94 108 VAL A C 1
ATOM 852 O O . VAL A 1 108 ? -2.146 11.618 7.570 1.00 95.94 108 VAL A O 1
ATOM 855 N N . LYS A 1 109 ? -4.254 12.113 6.980 1.00 93.94 109 LYS A N 1
ATOM 856 C CA . LYS A 1 109 ? -4.896 11.304 8.025 1.00 93.94 109 LYS A CA 1
ATOM 857 C C . LYS A 1 109 ? -5.248 9.924 7.481 1.00 93.94 109 LYS A C 1
ATOM 859 O O . LYS A 1 109 ? -5.856 9.823 6.419 1.00 93.94 109 LYS A O 1
ATOM 864 N N . CYS A 1 110 ? -4.979 8.891 8.264 1.00 91.69 110 CYS A N 1
ATOM 865 C CA . CYS A 1 110 ? -5.492 7.546 8.048 1.00 91.69 110 CYS A CA 1
ATOM 866 C C . CYS A 1 110 ? -6.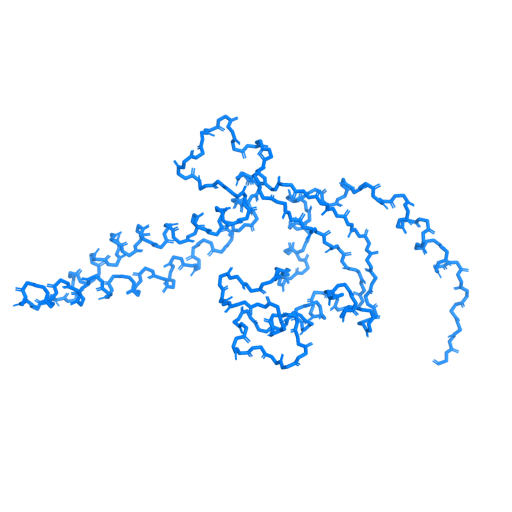263 7.066 9.283 1.00 91.69 110 CYS A C 1
ATOM 868 O O . CYS A 1 110 ? -6.026 7.513 10.409 1.00 91.69 110 CYS A O 1
ATOM 870 N N . MET A 1 111 ? -7.219 6.168 9.054 1.00 92.50 111 MET A N 1
ATOM 871 C CA . MET A 1 111 ? -7.951 5.480 10.110 1.00 92.50 111 MET A CA 1
ATOM 872 C C . MET A 1 111 ? -7.499 4.025 10.143 1.00 92.50 111 MET A C 1
ATOM 874 O O . MET A 1 111 ? -7.586 3.319 9.141 1.00 92.50 111 MET A O 1
ATOM 878 N N . VAL A 1 112 ? -7.029 3.595 11.304 1.00 93.56 112 VAL A N 1
ATOM 879 C CA . VAL A 1 112 ? -6.623 2.227 11.603 1.00 93.56 112 VAL A CA 1
ATOM 880 C C . VAL A 1 112 ? -7.754 1.569 12.368 1.00 93.56 112 VAL A C 1
ATOM 882 O O . VAL A 1 112 ? -8.250 2.123 13.349 1.00 93.56 112 VAL A O 1
ATOM 885 N N . LEU A 1 113 ? -8.149 0.390 11.905 1.00 93.44 113 LEU A N 1
ATOM 886 C CA . LEU A 1 113 ? -9.130 -0.463 12.556 1.00 93.44 113 LEU A CA 1
ATOM 887 C C . LEU A 1 113 ? -8.476 -1.816 12.810 1.00 93.44 113 LEU A C 1
ATOM 889 O O . LEU A 1 113 ? -7.976 -2.443 11.876 1.00 93.44 113 LEU A O 1
ATOM 893 N N . VAL A 1 114 ? -8.493 -2.260 14.062 1.00 94.00 114 VAL A N 1
ATOM 894 C CA . VAL A 1 114 ? -8.035 -3.593 14.449 1.00 94.00 114 VAL A CA 1
ATOM 895 C C . VAL A 1 114 ? -9.261 -4.469 14.629 1.00 94.00 114 VAL A C 1
ATOM 897 O O . VAL A 1 114 ? -10.141 -4.159 15.435 1.00 94.00 114 VAL A O 1
ATOM 900 N N . TYR A 1 115 ? -9.317 -5.552 13.861 1.00 94.19 115 TYR A N 1
ATOM 901 C CA . TYR A 1 115 ? -10.386 -6.538 13.925 1.00 94.19 115 TYR A CA 1
ATOM 902 C C . TYR A 1 115 ? -9.886 -7.821 14.575 1.00 94.19 115 TYR A C 1
ATOM 904 O O . TYR A 1 115 ? -8.836 -8.342 14.207 1.00 94.19 115 TYR A O 1
ATOM 912 N N . GLU A 1 116 ? -10.689 -8.364 15.481 1.00 93.31 116 GLU A N 1
ATOM 913 C CA . GLU A 1 116 ? -10.458 -9.654 16.115 1.00 93.31 116 GLU A CA 1
ATOM 914 C C . GLU A 1 116 ? -11.580 -10.633 15.759 1.00 93.31 116 GLU A C 1
ATOM 916 O O . GLU A 1 116 ? -12.743 -10.255 15.584 1.00 93.31 116 GLU A O 1
ATOM 921 N N . GLY A 1 117 ? -11.227 -11.909 15.651 1.00 94.75 117 GLY A N 1
ATOM 922 C CA . GLY A 1 117 ? -12.162 -13.007 15.466 1.00 94.75 117 GLY A CA 1
ATOM 923 C C . GLY A 1 117 ? -11.515 -14.193 14.763 1.00 94.75 117 GLY A C 1
ATOM 924 O O . GLY A 1 117 ? -10.376 -14.131 14.294 1.00 94.75 117 GLY A O 1
ATOM 925 N N . LYS A 1 118 ? -12.267 -15.291 14.659 1.00 95.50 118 LYS A N 1
ATOM 926 C CA . LYS A 1 118 ? -11.818 -16.479 13.927 1.00 95.50 118 LYS A CA 1
ATOM 927 C C . LYS A 1 118 ? -11.548 -16.125 12.460 1.00 95.50 118 LYS A C 1
ATOM 929 O O . LYS A 1 118 ? -12.427 -15.557 11.803 1.00 95.50 118 LYS A O 1
ATOM 934 N N . ASP A 1 119 ? -10.359 -16.489 11.978 1.00 96.31 119 ASP A N 1
ATOM 935 C CA . ASP A 1 119 ? -9.870 -16.256 10.613 1.00 96.31 119 ASP A CA 1
ATOM 936 C C . ASP A 1 119 ? -9.849 -14.766 10.206 1.00 96.31 119 ASP A C 1
ATOM 938 O O . ASP A 1 119 ? -10.076 -14.429 9.041 1.00 96.31 119 ASP A O 1
ATOM 942 N N . ALA A 1 120 ? -9.600 -13.855 11.161 1.00 97.12 120 ALA A N 1
ATOM 943 C CA . ALA A 1 120 ? -9.711 -12.404 10.967 1.00 97.12 120 ALA A CA 1
ATOM 944 C C . ALA A 1 120 ? -8.948 -11.878 9.745 1.00 97.12 120 ALA A C 1
ATOM 946 O O . ALA A 1 120 ? -9.552 -11.221 8.899 1.00 97.12 120 ALA A O 1
ATOM 947 N N . VAL A 1 121 ? -7.661 -12.214 9.601 1.00 97.31 121 VAL A N 1
ATOM 948 C CA . VAL A 1 121 ? -6.835 -11.758 8.468 1.00 97.31 121 VAL A CA 1
ATOM 949 C C . VAL A 1 121 ? -7.474 -12.151 7.134 1.00 97.31 121 VAL A C 1
ATOM 951 O O . VAL A 1 121 ? -7.684 -11.307 6.261 1.00 97.31 121 VAL A O 1
ATOM 954 N N . GLN A 1 122 ? -7.860 -13.419 6.980 1.00 97.19 122 GLN A N 1
ATOM 955 C CA . GLN A 1 122 ? -8.440 -13.907 5.732 1.00 97.19 122 GLN A CA 1
ATOM 956 C C . GLN A 1 122 ? -9.820 -13.303 5.452 1.00 97.19 122 GLN A C 1
ATOM 958 O O . GLN A 1 122 ? -10.097 -12.904 4.317 1.00 97.19 122 GLN A O 1
ATOM 963 N N . LYS A 1 123 ? -10.676 -13.182 6.471 1.00 97.38 123 LYS A N 1
ATOM 964 C CA . LYS A 1 123 ? -11.989 -12.537 6.339 1.00 97.38 123 LYS A CA 1
ATOM 965 C C . LYS A 1 123 ? -11.862 -11.072 5.942 1.00 97.38 123 LYS A C 1
ATOM 967 O O . LYS A 1 123 ? -12.537 -10.652 5.006 1.00 97.38 123 LYS A O 1
ATOM 972 N N . VAL A 1 124 ? -10.967 -10.316 6.580 1.00 97.38 124 VAL A N 1
ATOM 973 C CA . VAL A 1 124 ? -10.724 -8.909 6.232 1.00 97.38 124 VAL A CA 1
ATOM 974 C C . VAL A 1 124 ? -10.290 -8.794 4.773 1.00 97.38 124 VAL A C 1
ATOM 976 O O . VAL A 1 124 ? -10.899 -8.047 4.009 1.00 97.38 124 VAL A O 1
ATOM 979 N N . ARG A 1 125 ? -9.310 -9.593 4.338 1.00 97.31 125 ARG A N 1
ATOM 980 C CA . ARG A 1 125 ? -8.854 -9.598 2.938 1.00 97.31 125 ARG A CA 1
ATOM 981 C C . ARG A 1 125 ? -9.961 -9.971 1.953 1.00 97.31 125 ARG A C 1
ATOM 983 O O . ARG A 1 125 ? -10.036 -9.382 0.878 1.00 97.31 125 ARG A O 1
ATOM 990 N N . THR A 1 126 ? -10.828 -10.911 2.326 1.00 96.69 126 THR A N 1
ATOM 991 C CA . THR A 1 126 ? -11.981 -11.326 1.512 1.00 96.69 126 THR A CA 1
ATOM 992 C C . THR A 1 126 ? -12.980 -10.182 1.342 1.00 96.69 126 THR A C 1
ATOM 994 O O . THR A 1 126 ? -13.412 -9.910 0.226 1.00 96.69 126 THR A O 1
ATOM 997 N N . ILE A 1 127 ? -13.293 -9.463 2.425 1.00 96.75 127 ILE A N 1
ATOM 998 C CA . ILE A 1 127 ? -14.210 -8.311 2.412 1.00 96.75 127 ILE A CA 1
ATOM 999 C C . ILE A 1 127 ? -13.616 -7.140 1.617 1.00 96.75 127 ILE A C 1
ATOM 1001 O O . ILE A 1 127 ? -14.341 -6.424 0.922 1.00 96.75 127 ILE A O 1
ATOM 1005 N N . LEU A 1 128 ? -12.293 -6.951 1.671 1.00 97.31 128 LEU A N 1
ATOM 1006 C CA . LEU A 1 128 ? -11.611 -5.969 0.829 1.00 97.31 128 LEU A CA 1
ATOM 1007 C C . LEU A 1 128 ? -11.696 -6.350 -0.655 1.00 97.31 128 LEU A C 1
ATOM 1009 O O . LEU A 1 128 ? -12.034 -5.515 -1.496 1.00 97.31 128 LEU A O 1
ATOM 1013 N N . GLY A 1 129 ? -11.435 -7.614 -0.975 1.00 97.00 129 GLY A N 1
ATOM 1014 C CA . GLY A 1 129 ? -11.340 -8.114 -2.342 1.00 97.00 129 GLY A CA 1
ATOM 1015 C C . GLY A 1 129 ? -9.956 -7.901 -2.962 1.00 97.00 129 GLY A C 1
ATOM 1016 O O . GLY A 1 129 ? -8.999 -7.472 -2.306 1.00 97.00 129 GLY A O 1
ATOM 1017 N N . ALA A 1 130 ? -9.835 -8.234 -4.249 1.00 96.62 130 ALA A N 1
ATOM 1018 C CA . ALA A 1 130 ? -8.570 -8.177 -4.982 1.00 96.62 130 ALA A CA 1
ATOM 1019 C C . ALA A 1 130 ? -7.934 -6.776 -4.942 1.00 96.62 130 ALA A C 1
ATOM 1021 O O . ALA A 1 130 ? -8.636 -5.770 -4.969 1.00 96.62 130 ALA A O 1
ATOM 1022 N N . THR A 1 131 ? -6.597 -6.709 -4.897 1.00 94.06 131 THR A N 1
ATOM 1023 C CA . THR A 1 131 ? -5.835 -5.445 -4.807 1.00 94.06 131 THR A CA 1
ATOM 1024 C C . THR A 1 131 ? -6.157 -4.461 -5.932 1.00 94.06 131 THR A C 1
ATOM 1026 O O . THR A 1 131 ? -6.129 -3.257 -5.700 1.00 94.06 131 THR A O 1
ATOM 1029 N N . ASP A 1 132 ? -6.462 -4.970 -7.128 1.00 94.44 132 ASP A N 1
ATOM 1030 C CA . ASP A 1 132 ? -6.950 -4.189 -8.265 1.00 94.44 132 ASP A CA 1
ATOM 1031 C C . ASP A 1 132 ? -8.490 -4.117 -8.224 1.00 94.44 132 ASP A C 1
ATOM 1033 O O . ASP A 1 132 ? -9.137 -5.154 -8.424 1.00 94.44 132 ASP A O 1
ATOM 1037 N N . PRO A 1 133 ? -9.087 -2.926 -8.011 1.00 95.44 133 PRO A N 1
ATOM 1038 C CA . PRO A 1 133 ? -10.539 -2.717 -8.024 1.00 95.44 133 PRO A CA 1
ATOM 1039 C C . PRO A 1 133 ? -11.258 -3.294 -9.250 1.00 95.44 133 PRO A C 1
ATOM 1041 O O . PRO A 1 133 ? -12.369 -3.819 -9.142 1.00 95.44 133 PRO A O 1
ATOM 1044 N N . ASN A 1 134 ? -10.616 -3.275 -10.423 1.00 94.88 134 ASN A N 1
ATOM 1045 C CA . ASN A 1 134 ? -11.216 -3.784 -11.658 1.00 94.88 134 ASN A CA 1
ATOM 1046 C C . ASN A 1 134 ? -11.368 -5.309 -11.656 1.00 94.88 134 ASN A C 1
ATOM 1048 O O . ASN A 1 134 ? -12.236 -5.839 -12.349 1.00 94.88 134 ASN A O 1
ATOM 1052 N N . LYS A 1 135 ? -10.553 -6.001 -10.853 1.00 95.75 135 LYS A N 1
ATOM 1053 C CA . LYS A 1 135 ? -10.554 -7.460 -10.675 1.00 95.75 135 LYS A CA 1
ATOM 1054 C C . LYS A 1 135 ? -11.243 -7.899 -9.381 1.00 95.75 135 LYS A C 1
ATOM 1056 O O . LYS A 1 135 ? -11.350 -9.096 -9.127 1.00 95.75 135 LYS A O 1
ATOM 1061 N N . ALA A 1 136 ? -11.663 -6.956 -8.543 1.00 96.06 136 ALA A N 1
ATOM 1062 C CA . ALA A 1 136 ? -12.370 -7.240 -7.306 1.00 96.06 136 ALA A CA 1
ATOM 1063 C C . ALA A 1 136 ? -13.838 -7.603 -7.591 1.00 96.06 136 ALA A C 1
ATOM 1065 O O . ALA A 1 136 ? -14.463 -7.048 -8.498 1.00 96.06 136 ALA A O 1
ATOM 1066 N N . ALA A 1 137 ? -14.380 -8.555 -6.829 1.00 96.19 137 ALA A N 1
ATOM 1067 C CA . ALA A 1 137 ? -15.767 -8.984 -6.976 1.00 96.19 137 ALA A CA 1
ATOM 1068 C C . ALA A 1 137 ? -16.742 -7.864 -6.569 1.00 96.19 137 ALA A C 1
ATOM 1070 O O . ALA A 1 137 ? -16.421 -7.021 -5.733 1.00 96.19 137 ALA A O 1
ATOM 1071 N N . ALA A 1 138 ? -17.943 -7.863 -7.151 1.00 95.25 138 ALA A N 1
ATOM 1072 C CA . ALA A 1 138 ? -19.009 -6.947 -6.743 1.00 95.25 138 ALA A CA 1
ATOM 1073 C C . ALA A 1 138 ? -19.303 -7.082 -5.240 1.00 95.25 138 ALA A C 1
ATOM 1075 O O . ALA A 1 138 ? -19.300 -8.194 -4.707 1.00 95.25 138 ALA A O 1
ATOM 1076 N N . GLY A 1 139 ? -19.543 -5.958 -4.559 1.00 92.81 139 GLY A N 1
ATOM 1077 C CA . GLY A 1 139 ? -19.799 -5.945 -3.122 1.00 92.81 139 GLY A CA 1
ATOM 1078 C C . GLY A 1 139 ? -18.563 -6.081 -2.226 1.00 92.81 139 GLY A C 1
ATOM 1079 O O . GLY A 1 139 ? -18.736 -6.206 -1.016 1.00 92.81 139 GLY A O 1
ATOM 1080 N N . THR A 1 140 ? -17.331 -6.046 -2.756 1.00 96.75 140 THR A N 1
ATOM 1081 C CA . THR A 1 140 ? -16.117 -5.890 -1.928 1.00 96.75 140 THR A CA 1
ATOM 1082 C C . THR A 1 140 ? -15.700 -4.422 -1.826 1.00 96.75 140 THR A C 1
ATOM 1084 O O . THR A 1 140 ? -15.932 -3.636 -2.742 1.00 96.75 140 THR A O 1
ATOM 1087 N N . ILE A 1 141 ? -15.025 -4.034 -0.738 1.00 96.31 141 ILE A N 1
ATOM 1088 C CA . ILE A 1 141 ? -14.654 -2.623 -0.485 1.00 96.31 141 ILE A CA 1
ATOM 1089 C C . ILE A 1 141 ? -13.855 -2.031 -1.648 1.00 96.31 141 ILE A C 1
ATOM 1091 O O . ILE A 1 141 ? -14.115 -0.908 -2.074 1.00 96.31 141 ILE A O 1
ATOM 1095 N N . ARG A 1 142 ? -12.884 -2.779 -2.182 1.00 97.12 142 ARG A N 1
ATOM 1096 C CA . ARG A 1 142 ? -12.038 -2.288 -3.275 1.00 97.12 142 ARG A CA 1
ATOM 1097 C C . ARG A 1 142 ? -12.818 -2.101 -4.566 1.00 97.12 142 ARG A C 1
ATOM 1099 O O . ARG A 1 142 ? -12.483 -1.192 -5.313 1.00 97.12 142 ARG A O 1
ATOM 1106 N N . ARG A 1 143 ? -13.849 -2.914 -4.817 1.00 96.50 143 ARG A N 1
ATOM 1107 C CA . ARG A 1 143 ? -14.708 -2.760 -5.993 1.00 96.50 143 ARG A CA 1
ATOM 1108 C C . ARG A 1 143 ? -15.607 -1.533 -5.884 1.00 96.50 143 ARG A C 1
ATOM 1110 O O . ARG A 1 143 ? -15.774 -0.831 -6.872 1.00 96.50 143 ARG A O 1
ATOM 1117 N N . GLU A 1 144 ? -16.166 -1.296 -4.701 1.00 94.94 144 GLU A N 1
ATOM 1118 C CA . GLU A 1 144 ? -17.119 -0.205 -4.463 1.00 94.94 144 GLU A CA 1
ATOM 1119 C C . GLU A 1 144 ? -16.432 1.164 -4.326 1.00 94.94 144 GLU A C 1
ATOM 1121 O O . GLU A 1 144 ? -16.976 2.178 -4.756 1.00 94.94 144 GLU A O 1
ATOM 1126 N N . PHE A 1 145 ? -15.235 1.212 -3.727 1.00 95.25 145 PHE A N 1
ATOM 1127 C CA . PHE A 1 145 ? -14.598 2.475 -3.323 1.00 95.25 145 PHE A CA 1
ATOM 1128 C C . PHE A 1 145 ? -13.193 2.700 -3.896 1.00 95.25 145 PHE A C 1
ATOM 1130 O O . PHE A 1 145 ? -12.637 3.787 -3.737 1.00 95.25 145 PHE A O 1
ATOM 1137 N N . GLY A 1 146 ? -12.579 1.692 -4.519 1.00 94.06 146 GLY A N 1
ATOM 1138 C CA . GLY A 1 146 ? -11.257 1.822 -5.127 1.00 94.06 146 GLY A CA 1
ATOM 1139 C C . GLY A 1 146 ? -11.339 2.405 -6.536 1.00 94.06 146 GLY A C 1
ATOM 1140 O O . GLY A 1 146 ? -12.206 2.027 -7.317 1.00 94.06 146 GLY A O 1
ATOM 1141 N N . SER A 1 147 ? -10.411 3.294 -6.892 1.00 92.38 147 SER A N 1
ATOM 1142 C CA . SER A 1 147 ? -10.358 3.886 -8.238 1.00 92.38 147 SER A CA 1
ATOM 1143 C C . SER A 1 147 ? -9.329 3.212 -9.144 1.00 92.38 147 SER A C 1
ATOM 1145 O O . SER A 1 147 ? -9.531 3.111 -10.350 1.00 92.38 147 SER A O 1
ATOM 1147 N N . ASN A 1 148 ? -8.214 2.744 -8.581 1.00 92.31 148 ASN A N 1
ATOM 1148 C CA . ASN A 1 148 ? -7.177 1.996 -9.292 1.00 92.31 148 ASN A CA 1
ATOM 1149 C C . ASN A 1 148 ? -6.279 1.237 -8.300 1.00 92.31 148 ASN A C 1
ATOM 1151 O O . ASN A 1 148 ? -6.490 1.288 -7.091 1.00 92.31 148 ASN A O 1
ATOM 1155 N N . ILE A 1 149 ? -5.252 0.545 -8.804 1.00 88.62 149 ILE A N 1
ATOM 1156 C CA . ILE A 1 149 ? -4.342 -0.266 -7.980 1.00 88.62 149 ILE A CA 1
ATOM 1157 C C . ILE A 1 149 ? -3.566 0.538 -6.918 1.00 88.62 149 ILE A C 1
ATOM 1159 O O . ILE A 1 149 ? -3.238 -0.017 -5.874 1.00 88.62 149 ILE A O 1
ATOM 1163 N N . ARG A 1 150 ? -3.286 1.828 -7.159 1.00 86.75 150 ARG A N 1
ATOM 1164 C CA . ARG A 1 150 ? -2.583 2.715 -6.211 1.00 86.75 150 ARG A CA 1
ATOM 1165 C C . ARG A 1 150 ? -3.535 3.331 -5.188 1.00 86.75 150 ARG A C 1
ATOM 1167 O O . ARG A 1 150 ? -3.155 3.526 -4.044 1.00 86.75 150 ARG A O 1
ATOM 1174 N N . VAL A 1 151 ? -4.773 3.610 -5.595 1.00 90.88 151 VAL A N 1
ATOM 1175 C CA . VAL A 1 151 ? -5.828 4.176 -4.743 1.00 90.88 151 VAL A CA 1
ATOM 1176 C C . VAL A 1 151 ? -6.963 3.159 -4.639 1.00 90.88 151 VAL A C 1
ATOM 1178 O O . VAL A 1 151 ? -8.043 3.315 -5.209 1.00 90.88 151 VAL A O 1
ATOM 1181 N N . ASN A 1 152 ? -6.686 2.066 -3.931 1.00 92.12 152 ASN A N 1
ATOM 1182 C CA . ASN A 1 152 ? -7.571 0.906 -3.830 1.00 92.12 152 ASN A CA 1
ATOM 1183 C C . ASN A 1 152 ? -8.440 0.917 -2.559 1.00 92.12 152 ASN A C 1
ATOM 1185 O O . ASN A 1 152 ? -8.842 -0.139 -2.089 1.00 92.12 152 ASN A O 1
ATOM 1189 N N . ALA A 1 153 ? -8.723 2.092 -1.997 1.00 93.06 153 ALA A N 1
ATOM 1190 C CA . ALA A 1 153 ? -9.540 2.331 -0.800 1.00 93.06 153 ALA A CA 1
ATOM 1191 C C . ALA A 1 153 ? -8.992 1.837 0.553 1.00 93.06 153 ALA A C 1
ATOM 1193 O O . ALA A 1 153 ? -9.119 2.570 1.532 1.00 93.06 153 ALA A O 1
ATOM 1194 N N . ALA A 1 154 ? -8.422 0.630 0.654 1.00 94.00 154 ALA A N 1
ATOM 1195 C CA . ALA A 1 154 ? -8.003 0.071 1.942 1.00 94.00 154 ALA A CA 1
ATOM 1196 C C . ALA A 1 154 ? -6.814 -0.904 1.866 1.00 94.00 154 ALA A C 1
ATOM 1198 O O . ALA A 1 154 ? -6.706 -1.748 0.963 1.00 94.00 154 ALA A O 1
ATOM 1199 N N . HIS A 1 155 ? -5.971 -0.830 2.900 1.00 95.44 155 HIS A N 1
ATOM 1200 C CA . HIS A 1 155 ? -4.929 -1.805 3.228 1.00 95.44 155 HIS A CA 1
ATOM 1201 C C . HIS A 1 155 ? -5.459 -2.863 4.204 1.00 95.44 155 HIS A C 1
ATOM 1203 O O . HIS A 1 155 ? -6.318 -2.574 5.036 1.00 95.44 155 HIS A O 1
ATOM 1209 N N . ALA A 1 156 ? -4.920 -4.078 4.111 1.00 96.25 156 ALA A N 1
ATOM 1210 C CA . ALA A 1 156 ? -5.077 -5.116 5.122 1.00 96.25 156 ALA A CA 1
ATOM 1211 C C . ALA A 1 156 ? -3.831 -5.999 5.147 1.00 96.25 156 ALA A C 1
ATOM 1213 O O . ALA A 1 156 ? -3.308 -6.352 4.083 1.00 96.25 156 ALA A O 1
ATOM 1214 N N . SER A 1 157 ? -3.422 -6.402 6.349 1.00 97.19 157 SER A N 1
ATOM 1215 C CA . SER A 1 157 ? -2.326 -7.343 6.562 1.00 97.19 157 SER A CA 1
ATOM 1216 C C . SER A 1 157 ? -2.571 -8.653 5.799 1.00 97.19 157 SER A C 1
ATOM 1218 O O . SER A 1 157 ? -3.709 -9.037 5.505 1.00 97.19 157 SER A O 1
ATOM 1220 N N . ASP A 1 158 ? -1.500 -9.335 5.416 1.00 95.00 158 ASP A N 1
ATOM 1221 C CA . ASP A 1 158 ? -1.524 -10.605 4.678 1.00 95.00 158 ASP A CA 1
ATOM 1222 C C . ASP A 1 158 ? -1.280 -11.838 5.562 1.00 95.00 158 ASP A C 1
ATOM 1224 O O . ASP A 1 158 ? -1.658 -12.938 5.160 1.00 95.00 158 ASP A O 1
ATOM 1228 N N . SER A 1 159 ? -0.745 -11.652 6.771 1.00 96.88 159 SER A N 1
ATOM 1229 C CA . SER A 1 159 ? -0.571 -12.688 7.792 1.00 96.88 159 SER A CA 1
ATOM 1230 C C . SER A 1 159 ? -0.799 -12.147 9.208 1.00 96.88 159 SER A C 1
ATOM 1232 O O . SER A 1 159 ? -0.887 -10.935 9.429 1.00 96.88 159 SER A O 1
ATOM 1234 N N . THR A 1 160 ? -0.898 -13.052 10.182 1.00 96.12 160 THR A N 1
ATOM 1235 C CA . THR A 1 160 ? -0.979 -12.727 11.614 1.00 96.12 160 THR A CA 1
ATOM 1236 C C . THR A 1 160 ? 0.273 -12.013 12.110 1.00 96.12 160 THR A C 1
ATOM 1238 O O . THR A 1 160 ? 0.180 -11.031 12.843 1.00 96.12 160 THR A O 1
ATOM 1241 N N . GLU A 1 161 ? 1.444 -12.452 11.659 1.00 97.06 161 GLU A N 1
ATOM 1242 C CA . GLU A 1 161 ? 2.743 -11.878 12.018 1.00 97.06 161 GLU A CA 1
ATOM 1243 C C . GLU A 1 161 ? 2.852 -10.448 11.485 1.00 97.06 161 GLU A C 1
ATOM 1245 O O . GLU A 1 161 ? 3.254 -9.535 12.210 1.00 97.06 161 GLU A O 1
ATOM 1250 N N . ASN A 1 162 ? 2.420 -10.233 10.238 1.00 97.12 162 ASN A N 1
ATOM 1251 C CA . ASN A 1 162 ? 2.382 -8.902 9.652 1.00 97.12 162 ASN A CA 1
ATOM 1252 C C . ASN A 1 162 ? 1.352 -8.007 10.335 1.00 97.12 162 ASN A C 1
ATOM 1254 O O . ASN A 1 162 ? 1.667 -6.847 10.572 1.00 97.12 162 ASN A O 1
ATOM 1258 N N . ALA A 1 163 ? 0.192 -8.525 10.748 1.00 96.81 163 ALA A N 1
ATOM 1259 C CA . ALA A 1 163 ? -0.760 -7.747 11.536 1.00 96.81 163 ALA A CA 1
ATOM 1260 C C . ALA A 1 163 ? -0.142 -7.251 12.857 1.00 96.81 163 ALA A C 1
ATOM 1262 O O . ALA A 1 163 ? -0.246 -6.067 13.170 1.00 96.81 163 ALA A O 1
ATOM 1263 N N . VAL A 1 164 ? 0.565 -8.108 13.604 1.00 96.00 164 VAL A N 1
ATOM 1264 C CA . VAL A 1 164 ? 1.247 -7.712 14.855 1.00 96.00 164 VAL A CA 1
ATOM 1265 C C . VAL A 1 164 ? 2.324 -6.655 14.602 1.00 96.00 164 VAL A C 1
ATOM 1267 O O . VAL A 1 164 ? 2.363 -5.633 15.291 1.00 96.00 164 VAL A O 1
ATOM 1270 N N . ARG A 1 165 ? 3.167 -6.859 13.585 1.00 97.44 165 ARG A N 1
ATOM 1271 C CA . ARG A 1 165 ? 4.212 -5.903 13.191 1.00 97.44 165 ARG A CA 1
ATOM 1272 C C . ARG A 1 165 ? 3.620 -4.546 12.803 1.00 97.44 165 ARG A C 1
ATOM 1274 O O . ARG A 1 165 ? 4.071 -3.509 13.281 1.00 97.44 165 ARG A O 1
ATOM 1281 N N . GLU A 1 166 ? 2.605 -4.557 11.945 1.00 97.50 166 GLU A N 1
ATOM 1282 C CA . GLU A 1 166 ? 1.912 -3.365 11.455 1.00 97.50 166 GLU A CA 1
ATOM 1283 C C . GLU A 1 166 ? 1.241 -2.594 12.600 1.00 97.50 166 GLU A C 1
ATOM 1285 O O . GLU A 1 166 ? 1.402 -1.377 12.694 1.00 97.50 166 GLU A O 1
ATOM 1290 N N . MET A 1 167 ? 0.562 -3.289 13.519 1.00 95.50 167 MET A N 1
ATOM 1291 C CA . MET A 1 167 ? -0.024 -2.675 14.715 1.00 95.50 167 MET A CA 1
ATOM 1292 C C . MET A 1 167 ? 1.029 -2.010 15.604 1.00 95.50 167 MET A C 1
ATOM 1294 O O . MET A 1 167 ? 0.780 -0.915 16.106 1.00 95.50 167 MET A O 1
ATOM 1298 N N . SER A 1 168 ? 2.201 -2.631 15.775 1.00 96.00 168 SER A N 1
ATOM 1299 C CA . SER A 1 168 ? 3.301 -2.065 16.565 1.00 96.00 168 SER A CA 1
ATOM 1300 C C . SER A 1 168 ? 3.851 -0.776 15.943 1.00 96.00 168 SER A C 1
ATOM 1302 O O . SER A 1 168 ? 3.984 0.230 16.638 1.00 96.00 168 SER A O 1
ATOM 1304 N N . ILE A 1 169 ? 4.071 -0.752 14.623 1.00 96.62 169 ILE A N 1
ATOM 1305 C CA . ILE A 1 169 ? 4.542 0.444 13.895 1.00 96.62 169 ILE A CA 1
ATOM 1306 C C . ILE A 1 169 ? 3.544 1.603 14.026 1.00 96.62 169 ILE A C 1
ATOM 1308 O O . ILE A 1 169 ? 3.923 2.760 14.236 1.00 96.62 169 ILE A O 1
ATOM 1312 N N . LEU A 1 170 ? 2.250 1.295 13.919 1.00 94.44 170 LEU A N 1
ATOM 1313 C CA . LEU A 1 170 ? 1.165 2.272 14.034 1.00 94.44 170 LEU A CA 1
ATOM 1314 C C . LEU A 1 170 ? 0.855 2.656 15.491 1.00 94.44 170 LEU A C 1
ATOM 1316 O O . LEU A 1 170 ? 0.095 3.606 15.731 1.00 94.44 170 LEU A O 1
ATOM 1320 N N . LYS A 1 171 ? 1.443 1.935 16.454 1.00 92.50 171 LYS A N 1
ATOM 1321 C CA . LYS A 1 171 ? 1.136 2.009 17.885 1.00 92.50 171 LYS A CA 1
ATOM 1322 C C . LYS A 1 171 ? -0.370 1.916 18.122 1.00 92.50 171 LYS A C 1
ATOM 1324 O O . LYS A 1 171 ? -0.995 2.837 18.649 1.00 92.50 171 LYS A O 1
ATOM 1329 N N . ALA A 1 172 ? -0.988 0.877 17.566 1.00 88.00 172 ALA A N 1
ATOM 1330 C CA . ALA A 1 172 ? -2.442 0.716 17.552 1.00 88.00 172 ALA A CA 1
ATOM 1331 C C . ALA A 1 172 ? -3.051 0.561 18.962 1.00 88.00 172 ALA A C 1
ATOM 1333 O O . ALA A 1 172 ? -4.245 0.786 19.135 1.00 88.00 172 ALA A O 1
ATOM 1334 N N . ASP A 1 173 ? -2.226 0.210 19.948 1.00 81.50 173 ASP A N 1
ATOM 1335 C CA . ASP A 1 173 ? -2.516 0.149 21.381 1.00 81.50 173 ASP A CA 1
ATOM 1336 C C . ASP A 1 173 ? -2.680 1.534 22.032 1.00 81.50 173 ASP A C 1
ATOM 1338 O O . ASP A 1 173 ? -3.489 1.690 22.947 1.00 81.50 173 ASP A O 1
ATOM 1342 N N . GLU A 1 174 ? -2.002 2.566 21.514 1.00 82.94 174 GLU A N 1
ATOM 1343 C CA . GLU A 1 174 ? -2.267 3.975 21.842 1.00 82.94 174 GLU A CA 1
ATOM 1344 C C . GLU A 1 174 ? -3.589 4.427 21.188 1.00 82.94 174 GLU A C 1
ATOM 1346 O O . GLU A 1 174 ? -3.631 5.238 20.253 1.00 82.94 174 GLU A O 1
ATOM 1351 N N . ASN A 1 175 ? -4.686 3.841 21.649 1.00 70.06 175 ASN A N 1
ATOM 1352 C CA . ASN A 1 175 ? -6.022 4.025 21.118 1.00 70.06 175 ASN A CA 1
ATOM 1353 C C . ASN A 1 175 ? -6.861 4.859 22.099 1.00 70.06 175 ASN A C 1
ATOM 1355 O O . ASN A 1 175 ? -7.044 4.536 23.270 1.00 70.06 175 ASN A O 1
ATOM 1359 N N . VAL A 1 176 ? -7.398 5.968 21.593 1.00 67.44 176 VAL A N 1
ATOM 1360 C CA . VAL A 1 176 ? -8.186 6.935 22.377 1.00 67.44 176 VAL A CA 1
ATOM 1361 C C . VAL A 1 176 ? -9.501 6.321 22.882 1.00 67.44 176 VAL A C 1
ATOM 1363 O O . VAL A 1 176 ? -10.082 6.780 23.860 1.00 67.44 176 VAL A O 1
ATOM 1366 N N . CYS A 1 177 ? -9.968 5.264 22.223 1.00 69.31 177 CYS A N 1
ATOM 1367 C CA . CYS A 1 177 ? -11.175 4.518 22.538 1.00 69.31 177 CYS A CA 1
ATOM 1368 C C . CYS A 1 177 ? -10.905 3.190 23.267 1.00 69.31 177 CYS A C 1
ATOM 1370 O O . CYS A 1 177 ? -11.857 2.432 23.437 1.00 69.31 177 CYS A O 1
ATOM 1372 N N . SER A 1 178 ? -9.671 2.879 23.696 1.00 70.31 178 SER A N 1
ATOM 1373 C CA . SER A 1 178 ? -9.348 1.581 24.324 1.00 70.31 178 SER A CA 1
ATOM 1374 C C . SER A 1 178 ? -10.272 1.248 25.496 1.00 70.31 178 SER A C 1
ATOM 1376 O O . SER A 1 178 ? -10.861 0.173 25.521 1.00 70.31 178 SER A O 1
ATOM 137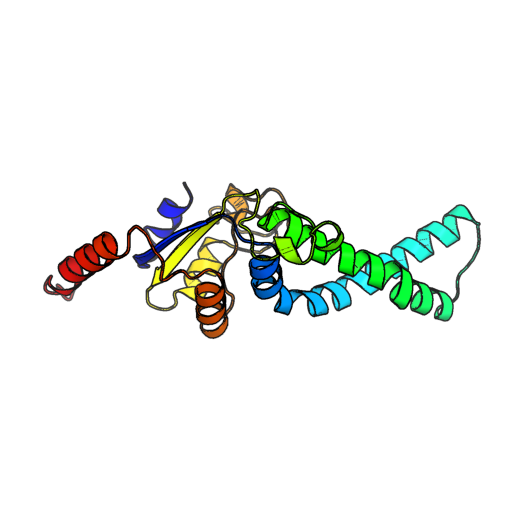8 N N . SER A 1 179 ? -10.520 2.208 26.393 1.00 69.62 179 SER A N 1
ATOM 1379 C CA . SER A 1 179 ? -11.402 2.011 27.552 1.00 69.62 179 SER A CA 1
ATOM 1380 C C . SER A 1 179 ? -12.861 1.717 27.174 1.00 69.62 179 SER A C 1
ATOM 1382 O O . SER A 1 179 ? -13.519 0.898 27.817 1.00 69.62 179 SER A O 1
ATOM 1384 N N . LEU A 1 180 ? -13.378 2.350 26.113 1.00 77.25 180 LEU A N 1
ATOM 1385 C CA . LEU A 1 180 ? -14.729 2.095 25.598 1.00 77.25 180 LEU A CA 1
ATOM 1386 C C . LEU A 1 180 ? -14.834 0.692 24.993 1.00 77.25 180 LEU A C 1
ATOM 1388 O O . LEU A 1 180 ? -15.824 -0.004 25.213 1.00 77.25 180 LEU A O 1
ATOM 1392 N N . ILE A 1 181 ? -13.807 0.281 24.248 1.00 73.94 181 ILE A N 1
ATOM 1393 C CA . ILE A 1 181 ? -13.744 -1.035 23.612 1.00 73.94 181 ILE A CA 1
ATOM 1394 C C . ILE A 1 181 ? -13.653 -2.133 24.674 1.00 73.94 181 ILE A C 1
ATOM 1396 O O . ILE A 1 181 ? -14.452 -3.064 24.640 1.00 73.94 181 ILE A O 1
ATOM 1400 N N . GLU A 1 182 ? -12.745 -2.010 25.643 1.00 77.25 182 GLU A N 1
ATOM 1401 C CA . GLU A 1 182 ? -12.580 -2.978 26.737 1.00 77.25 182 GLU A CA 1
ATOM 1402 C C . GLU A 1 182 ? -13.873 -3.150 27.540 1.00 77.25 182 GLU A C 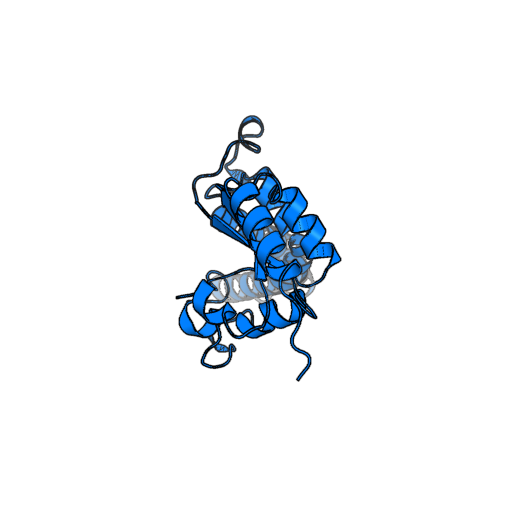1
ATOM 1404 O O . GLU A 1 182 ? -14.299 -4.275 27.803 1.00 77.25 182 GLU A O 1
ATOM 1409 N N . THR A 1 183 ? -14.551 -2.041 27.854 1.00 79.62 183 THR A N 1
ATOM 1410 C CA . THR A 1 183 ? -15.841 -2.068 28.558 1.00 79.62 183 THR A CA 1
ATOM 1411 C C . THR A 1 183 ? -16.900 -2.831 27.757 1.00 79.62 183 THR A C 1
ATOM 1413 O O . THR A 1 183 ? -17.624 -3.651 28.315 1.00 79.62 183 THR A O 1
ATOM 1416 N N . TYR A 1 184 ? -16.990 -2.593 26.447 1.00 78.06 184 TYR A N 1
ATOM 1417 C CA . TYR A 1 184 ? -17.948 -3.278 25.576 1.00 78.06 184 TYR A CA 1
ATOM 1418 C C . TYR A 1 184 ? -17.631 -4.770 25.390 1.00 78.06 184 TYR A C 1
ATOM 1420 O O . TYR A 1 184 ? -18.534 -5.601 25.343 1.00 78.06 184 TYR A O 1
ATOM 1428 N N . LEU A 1 185 ? -16.354 -5.142 25.302 1.00 75.06 185 LEU A N 1
ATOM 1429 C CA . LEU A 1 185 ? -15.967 -6.550 25.205 1.00 75.06 185 LEU A CA 1
ATOM 1430 C C . LEU A 1 185 ? -16.300 -7.305 26.496 1.00 75.06 185 LEU A C 1
ATOM 1432 O O . LEU A 1 185 ? -16.857 -8.401 26.433 1.00 75.06 185 LEU A O 1
ATOM 1436 N N . ALA A 1 186 ? -16.060 -6.687 27.656 1.00 80.06 186 ALA A N 1
ATOM 1437 C CA . ALA A 1 186 ? -16.393 -7.272 28.950 1.00 80.06 186 ALA A CA 1
ATOM 1438 C C . ALA A 1 186 ? -17.900 -7.545 29.116 1.00 80.06 186 ALA A C 1
ATOM 1440 O O . ALA A 1 186 ? -18.273 -8.541 29.734 1.00 80.06 186 ALA A O 1
ATOM 1441 N N . THR A 1 187 ? -18.784 -6.712 28.551 1.00 79.31 187 THR A N 1
ATOM 1442 C CA . THR A 1 187 ? -20.240 -6.947 28.623 1.00 79.31 187 THR A CA 1
ATOM 1443 C C . THR A 1 187 ? -20.708 -8.090 27.721 1.00 79.31 187 THR A C 1
ATOM 1445 O O . THR A 1 187 ? -21.655 -8.796 28.076 1.00 79.31 187 THR A O 1
ATOM 1448 N N . ILE A 1 188 ? -20.043 -8.311 26.583 1.00 73.44 188 ILE A N 1
ATOM 1449 C CA . ILE A 1 188 ? -20.331 -9.443 25.692 1.00 73.44 188 ILE A CA 1
ATOM 1450 C C . ILE A 1 188 ? -19.821 -10.750 26.295 1.00 73.44 188 ILE A C 1
ATOM 1452 O O . ILE A 1 188 ? -20.558 -11.733 26.312 1.00 73.44 188 ILE A O 1
ATOM 1456 N N . ASP A 1 189 ? -18.589 -10.769 26.804 1.00 70.56 189 ASP A N 1
ATOM 1457 C CA . ASP A 1 189 ? -17.998 -11.985 27.372 1.00 70.56 189 ASP A CA 1
ATOM 1458 C C . ASP A 1 189 ? -18.673 -12.395 28.698 1.00 70.56 189 ASP A C 1
ATOM 1460 O O . ASP A 1 189 ? -18.661 -13.570 29.060 1.00 70.56 189 ASP A O 1
ATOM 1464 N N . ALA A 1 190 ? -19.327 -11.454 29.390 1.00 61.66 190 ALA A N 1
ATOM 1465 C CA . ALA A 1 190 ? -20.166 -11.721 30.560 1.00 61.66 190 ALA A CA 1
ATOM 1466 C C . ALA A 1 190 ? -21.597 -12.193 30.222 1.00 61.66 190 ALA A C 1
ATOM 1468 O O . ALA A 1 190 ? -22.316 -12.630 31.123 1.00 61.66 190 ALA A O 1
ATOM 1469 N N . SER A 1 191 ? -22.037 -12.116 28.959 1.00 53.34 191 SER A N 1
ATOM 1470 C CA . SER A 1 191 ? -23.340 -12.658 28.556 1.00 53.34 191 SER A CA 1
ATOM 1471 C C . SER A 1 191 ? -23.248 -14.176 28.369 1.00 53.34 191 SER A C 1
ATOM 1473 O O . SER A 1 191 ? -22.376 -14.644 27.632 1.00 53.34 191 SER A O 1
ATOM 1475 N N . PRO A 1 192 ? -24.138 -14.975 28.990 1.00 49.84 192 PRO A N 1
ATOM 1476 C CA . PRO A 1 192 ? -24.138 -16.418 28.793 1.00 49.84 192 PRO A CA 1
ATOM 1477 C C . PRO A 1 192 ? -24.378 -16.718 27.313 1.00 49.84 192 PRO A C 1
ATOM 1479 O O . PRO A 1 192 ? -25.395 -16.317 26.747 1.00 49.84 192 PRO A O 1
ATOM 1482 N N . ARG A 1 193 ? -23.423 -17.408 26.676 1.00 55.31 193 ARG A N 1
ATOM 1483 C CA . ARG A 1 193 ? -23.593 -17.917 25.313 1.00 55.31 193 ARG A CA 1
ATOM 1484 C C . ARG A 1 193 ? -24.806 -18.842 25.311 1.00 55.31 193 ARG A C 1
ATOM 1486 O O . ARG A 1 193 ? -24.775 -19.905 25.923 1.00 55.31 193 ARG A O 1
ATOM 1493 N N . SER A 1 194 ? -25.882 -18.424 24.654 1.00 49.00 194 SER A N 1
ATOM 1494 C CA . SER A 1 194 ? -26.944 -19.339 24.264 1.00 49.00 194 SER A CA 1
ATOM 1495 C C . SER A 1 194 ? -26.385 -20.218 23.150 1.00 49.00 194 SER A C 1
ATOM 1497 O O . SER A 1 194 ? -26.317 -19.788 21.999 1.00 49.00 194 SER A O 1
ATOM 1499 N N . ASP A 1 195 ? -25.921 -21.411 23.511 1.00 44.03 195 ASP A N 1
ATOM 1500 C CA . ASP A 1 195 ? -25.639 -22.458 22.537 1.00 44.03 195 ASP A CA 1
ATOM 1501 C C . ASP A 1 195 ? -26.953 -22.803 21.816 1.00 44.03 195 ASP A C 1
ATOM 1503 O O . ASP A 1 195 ? -27.911 -23.276 22.435 1.00 44.03 195 ASP A O 1
ATOM 1507 N N . SER A 1 196 ? -27.001 -22.530 20.511 1.00 39.50 196 SER A N 1
ATOM 1508 C CA . SER A 1 196 ? -27.987 -23.068 19.567 1.00 39.50 196 SER A CA 1
ATOM 1509 C C . SER A 1 196 ? -27.338 -23.285 18.211 1.00 39.50 196 SER A C 1
ATOM 1511 O O . SER A 1 196 ? -26.803 -22.281 17.681 1.00 39.50 196 SER A O 1
#

Foldseek 3Di:
DQVVLCVPLPKDWQFKDKFQAFLLLLCQLCVVCLVVLLVVQLLVQLVVVQVVCCVVVVDHDDPVSSVVSSVPVSNVVSNVVSQVLSCVRQVDGPVRADPVRRRPGGDDIDMDTDIDDVVVQVSLDLLQADLALVRGDPNHQQVVPNDGNSRSPDDGDNDPVSSVSSCVSVVRVPGPCNVVSVVVVVVVVPDPPPDD

Secondary structure (DSSP, 8-state):
--GGGGTTTT-EEEEEEEE---HHHHHHHHHHHHHHHHHHHHHHHHHHHHHHHHHHHT----HHHHHHHIIIIIHHHHHHHHHHHHHHHHSS-GGGS-GGGTTS--SS-EEEEEEESTTHHHHHHHHH--SSGGGSPTTSHHHHH--SSSS-S----SSHHHHHHHHHHHTTTS-TTHHHHHHHHHHHHTS-----

InterPro domains:
  IPR034907 Nucleoside diphosphate kinase-like domain [PF00334] (110-170)
  IPR034907 Nucleoside diphosphate kinase-like domain [SM00562] (1-178)
  IPR036850 Nucleoside diphosphate kinase-like domain superfamily [G3DSA:3.30.70.141] (1-177)
  IPR036850 Nucleoside diphosphate kinase-like domain superfamily [SSF54919] (2-170)

Sequence (196 aa):
MIIDMFSRSGLRIVGIKVLKMSVSQALQFYGPTKDGLKAKLAPIYGMQARELLEHEFNVHLNVQLQDILTNSFGDMYSEEQFERIVEFMAGIKPSDCKAEELDKPGLVKCMVLVYEGKDAVQKVRTILGATDPNKAAAGTIRREFGSNIRVNAAHASDSTENAVREMSILKADENVCSSLIETYLATIDASPRSDS

pLDDT: mean 91.79, std 10.33, range [39.5, 98.38]

Radius of gyration: 21.3 Å; chains: 1; bounding box: 51×39×65 Å

Organism: NCBI:txid1076179